Protein AF-A0A7S1DAE9-F1 (afdb_monomer_lite)

Secondary structure (DSSP, 8-state):
--EEEE---TTSTT--HHHHHHHHHHHHHHTSHIIIIIHHHTT-SEEES-EE-SSSSEEGGG-EEEEHHHHTTSPPHHHHHHHHHHHHHHHHH-GGGHHHHTTHHHHH-HHHHT-GGGHHHHHTT-STT--EEE-S-GGG---SSS---S---PPP--B-PPP--S---TTS-GGGSHHHHHHHHHHHHS----TT-HHHHHHT-S-GGGS-HHHHHHHSTTS---

Radius of gyration: 17.77 Å; chains: 1; bounding box: 51×34×46 Å

InterPro domains:
  IPR059405 Domain of unknown function DUF8361 [PF27674] (3-202)

Organism: Cyclophora tenuis (NCBI:txid216820)

Foldseek 3Di:
DDKDWDDDPPCPVPDDPLSVLLNLQFVVFCPDCCQPPPCVVVPAFKETQAFAPPLHTFHANNTIMGDPVLVVLFDPLVCQQVLLVVLLVVLVVDPLNVVLCVLVVQSPPCCSSQHDPRVSRRRSRQAQAHQYWHFHDCVQPDSHSVDGRPDPPGGTDTDRAHDHPDDPDPSRRCCSALLVSQSSNCSRRVDHHPQPTSSCVNRVHNGPVRDDPSSVVVNPPPPDDD

Structure (mmCIF, N/CA/C/O backbone):
data_AF-A0A7S1DAE9-F1
#
_entry.id   AF-A0A7S1DAE9-F1
#
loop_
_atom_site.group_PDB
_atom_site.id
_atom_site.type_symbol
_atom_site.label_atom_id
_atom_site.label_alt_id
_atom_site.label_comp_id
_atom_site.label_asym_id
_atom_site.label_entity_id
_atom_site.label_seq_id
_atom_site.pdbx_PDB_ins_code
_atom_site.Cartn_x
_atom_site.Cartn_y
_atom_site.Cartn_z
_atom_site.occupancy
_atom_site.B_iso_or_equiv
_atom_site.auth_seq_id
_atom_site.auth_comp_id
_atom_site.auth_asym_id
_atom_site.auth_atom_id
_atom_site.pdbx_PDB_model_num
ATOM 1 N N . MET A 1 1 ? -14.205 -6.128 -16.368 1.00 70.38 1 MET A N 1
ATOM 2 C CA . MET A 1 1 ? -13.820 -5.562 -15.058 1.00 70.38 1 MET A CA 1
ATOM 3 C C . MET A 1 1 ? -13.054 -4.284 -15.318 1.00 70.38 1 MET A C 1
ATOM 5 O O . MET A 1 1 ? -12.020 -4.343 -15.977 1.00 70.38 1 MET A O 1
ATOM 9 N N . ASP A 1 2 ? -13.562 -3.153 -14.840 1.00 87.88 2 ASP A N 1
ATOM 10 C CA . ASP A 1 2 ? -12.887 -1.871 -15.032 1.00 87.88 2 ASP A CA 1
ATOM 11 C C . ASP A 1 2 ? -11.640 -1.789 -14.154 1.00 87.88 2 ASP A C 1
ATOM 13 O O . ASP A 1 2 ? -11.631 -2.222 -12.994 1.00 87.88 2 ASP A O 1
ATOM 17 N N . THR A 1 3 ? -10.580 -1.244 -14.736 1.00 93.00 3 THR A N 1
ATOM 18 C CA . THR A 1 3 ? -9.252 -1.188 -14.135 1.00 93.00 3 THR A CA 1
ATOM 19 C C . THR A 1 3 ? -8.748 0.244 -14.161 1.00 93.00 3 THR A C 1
ATOM 21 O O . THR A 1 3 ? -8.865 0.928 -15.175 1.00 93.00 3 THR A O 1
ATOM 24 N N . LEU A 1 4 ? -8.145 0.674 -13.059 1.00 94.81 4 LEU A N 1
ATOM 25 C CA . LEU A 1 4 ? -7.461 1.951 -12.941 1.00 94.81 4 LEU A CA 1
ATOM 26 C C . LEU A 1 4 ? -5.953 1.709 -12.933 1.00 94.81 4 LEU A C 1
ATOM 28 O O . LEU A 1 4 ? -5.453 0.904 -12.148 1.00 94.81 4 LEU A O 1
ATOM 32 N N . LEU A 1 5 ? -5.228 2.430 -13.785 1.00 96.38 5 LEU A N 1
ATOM 33 C CA . LEU A 1 5 ? -3.773 2.514 -13.735 1.00 96.38 5 LEU A CA 1
ATOM 34 C C . LEU A 1 5 ? -3.390 3.866 -13.142 1.00 96.38 5 LEU A C 1
ATOM 36 O O . LEU A 1 5 ? -3.780 4.909 -13.661 1.00 96.38 5 LEU A O 1
ATOM 40 N N . TYR A 1 6 ? -2.606 3.838 -12.069 1.00 96.00 6 TYR A N 1
ATOM 41 C CA . TYR A 1 6 ? -2.016 5.025 -11.472 1.00 96.00 6 TYR A CA 1
ATOM 42 C C . TYR A 1 6 ? -0.511 5.045 -11.722 1.00 96.00 6 TYR A C 1
ATOM 44 O O . TYR A 1 6 ? 0.224 4.122 -11.351 1.00 96.00 6 TYR A O 1
ATOM 52 N N . PHE A 1 7 ? -0.060 6.129 -12.344 1.00 93.75 7 PHE A N 1
ATOM 53 C CA . PHE A 1 7 ? 1.333 6.382 -12.670 1.00 93.75 7 PHE A CA 1
ATOM 54 C C . PHE A 1 7 ? 1.763 7.725 -12.082 1.00 93.75 7 PHE A C 1
ATOM 56 O O . PHE A 1 7 ? 1.065 8.725 -12.229 1.00 93.75 7 PHE A O 1
ATOM 63 N N . HIS A 1 8 ? 2.921 7.751 -11.426 1.00 88.50 8 HIS A N 1
ATOM 64 C CA . HIS A 1 8 ? 3.429 8.925 -10.721 1.00 88.50 8 HIS A CA 1
ATOM 65 C C . HIS A 1 8 ? 4.907 9.144 -11.047 1.00 88.50 8 HIS A C 1
ATOM 67 O O . HIS A 1 8 ? 5.698 8.207 -11.035 1.00 88.50 8 HIS A O 1
ATOM 73 N N . ASN A 1 9 ? 5.342 10.384 -11.256 1.00 86.44 9 ASN A N 1
ATOM 74 C CA . ASN A 1 9 ? 6.738 10.719 -11.567 1.00 86.44 9 ASN A CA 1
ATOM 75 C C . ASN A 1 9 ? 7.669 10.698 -10.328 1.00 86.44 9 ASN A C 1
ATOM 77 O O . ASN A 1 9 ? 8.592 11.503 -10.220 1.00 86.44 9 ASN A O 1
ATOM 81 N N . LYS A 1 10 ? 7.454 9.784 -9.366 1.00 82.12 10 LYS A N 1
ATOM 82 C CA . LYS A 1 10 ? 8.135 9.822 -8.055 1.00 82.12 10 LYS A CA 1
ATOM 83 C C . LYS A 1 10 ? 9.658 9.801 -8.221 1.00 82.12 10 LYS A C 1
ATOM 85 O O . LYS A 1 10 ? 10.199 8.941 -8.912 1.00 82.12 10 LYS A O 1
ATOM 90 N N . GLY A 1 11 ? 10.346 10.726 -7.549 1.00 80.06 11 GLY A N 1
ATOM 91 C CA . GLY A 1 11 ? 11.807 10.852 -7.601 1.00 80.06 11 GLY A CA 1
ATOM 92 C C . GLY A 1 11 ? 12.344 11.618 -8.816 1.00 80.06 11 GLY A C 1
ATOM 93 O O . GLY A 1 11 ? 13.552 11.610 -9.021 1.00 80.06 11 GLY A O 1
ATOM 94 N N . SER A 1 12 ? 11.495 12.263 -9.629 1.00 80.25 12 SER A N 1
ATOM 95 C CA . SER A 1 12 ? 11.946 13.147 -10.719 1.00 80.25 12 SER A CA 1
ATOM 96 C C . SER A 1 12 ? 12.582 14.445 -10.214 1.00 80.25 12 SER A C 1
ATOM 98 O O . SER A 1 12 ? 13.502 14.950 -10.839 1.00 80.25 12 SER A O 1
ATOM 100 N N . PHE A 1 13 ? 12.127 14.965 -9.070 1.00 82.50 13 PHE A N 1
ATOM 101 C CA . PHE A 1 13 ? 12.691 16.165 -8.435 1.00 82.50 13 PHE A CA 1
ATOM 102 C C . PHE A 1 13 ? 14.047 15.918 -7.756 1.00 82.50 13 PHE A C 1
ATOM 104 O O . PHE A 1 13 ? 14.745 16.860 -7.403 1.00 82.50 13 PHE A O 1
ATOM 111 N N . THR A 1 14 ? 14.422 14.652 -7.571 1.00 87.19 14 THR A N 1
ATOM 112 C CA . THR A 1 14 ? 15.719 14.217 -7.042 1.00 87.19 14 THR A CA 1
ATOM 113 C C . THR A 1 14 ? 16.311 13.178 -7.992 1.00 87.19 14 THR A C 1
ATOM 115 O O . THR A 1 14 ? 16.470 12.011 -7.633 1.00 87.19 14 THR A O 1
ATOM 118 N N . ASP A 1 15 ? 16.563 13.570 -9.246 1.00 88.50 15 ASP A N 1
ATOM 119 C CA . ASP A 1 15 ? 17.004 12.635 -10.286 1.00 88.50 15 ASP A CA 1
ATOM 120 C C . ASP A 1 15 ? 18.422 12.112 -10.026 1.00 88.50 15 ASP A C 1
ATOM 122 O O . ASP A 1 15 ? 19.427 12.733 -10.356 1.00 88.50 15 ASP A O 1
ATOM 126 N N . THR A 1 16 ? 18.488 10.932 -9.422 1.00 90.56 16 THR A N 1
ATOM 127 C CA . THR A 1 16 ? 19.706 10.147 -9.230 1.00 90.56 16 THR A CA 1
ATOM 128 C C . THR A 1 16 ? 19.620 8.879 -10.065 1.00 90.56 16 THR A C 1
ATOM 130 O O . THR A 1 16 ? 18.527 8.426 -10.417 1.00 90.56 16 THR A O 1
ATOM 133 N N . GLU A 1 17 ? 20.758 8.245 -10.345 1.00 90.81 17 GLU A N 1
ATOM 1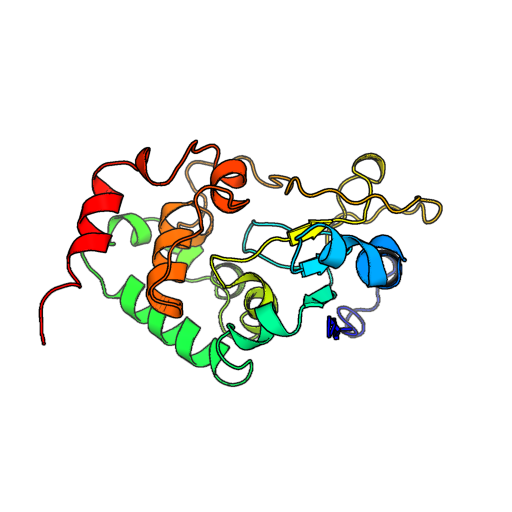34 C CA . GLU A 1 17 ? 20.768 6.972 -11.073 1.00 90.81 17 GLU A CA 1
ATOM 135 C C . GLU A 1 17 ? 19.939 5.895 -10.348 1.00 90.81 17 GLU A C 1
ATOM 137 O O . GLU A 1 17 ? 19.141 5.197 -10.973 1.00 90.81 17 GLU A O 1
ATOM 142 N N . THR A 1 18 ? 20.004 5.841 -9.014 1.00 89.69 18 THR A N 1
ATOM 143 C CA . THR A 1 18 ? 19.153 4.963 -8.194 1.00 89.69 18 THR A CA 1
ATOM 144 C C . THR A 1 18 ? 17.663 5.237 -8.408 1.00 89.69 18 THR A C 1
ATOM 146 O O . THR A 1 18 ? 16.893 4.304 -8.643 1.00 89.69 18 THR A O 1
ATOM 149 N N . ASN A 1 19 ? 17.232 6.504 -8.388 1.00 89.94 19 ASN A N 1
ATOM 150 C CA . ASN A 1 19 ? 15.828 6.860 -8.619 1.00 89.94 19 ASN A CA 1
ATOM 151 C C . ASN A 1 19 ? 15.389 6.560 -10.056 1.00 89.94 19 ASN A C 1
ATOM 153 O O . ASN A 1 19 ? 14.270 6.090 -10.275 1.00 89.94 19 ASN A O 1
ATOM 157 N N . ARG A 1 20 ? 16.268 6.771 -11.038 1.00 91.12 20 ARG A N 1
ATOM 158 C CA . ARG A 1 20 ? 16.012 6.436 -12.440 1.00 91.12 20 ARG A CA 1
ATOM 159 C C . ARG A 1 20 ? 15.824 4.935 -12.630 1.00 91.12 20 ARG A C 1
ATOM 161 O O . ARG A 1 20 ? 14.850 4.526 -13.268 1.00 91.12 20 ARG A O 1
ATOM 168 N N . ARG A 1 21 ? 16.696 4.115 -12.039 1.00 91.50 21 ARG A N 1
ATOM 169 C CA . ARG A 1 21 ? 16.558 2.651 -12.021 1.00 91.50 21 ARG A CA 1
ATOM 170 C C . ARG A 1 21 ? 15.261 2.242 -11.338 1.00 91.50 21 ARG A C 1
ATOM 172 O O . ARG A 1 21 ? 14.494 1.474 -11.916 1.00 91.50 21 ARG A O 1
ATOM 179 N N . LEU A 1 22 ? 14.960 2.809 -10.166 1.00 92.19 22 LEU A N 1
ATOM 180 C CA . LEU A 1 22 ? 13.737 2.491 -9.430 1.00 92.19 22 LEU A CA 1
ATOM 181 C C . LEU A 1 22 ? 12.508 2.751 -10.296 1.00 92.19 22 LEU A C 1
ATOM 183 O O . LEU A 1 22 ? 11.695 1.845 -10.465 1.00 92.19 22 LEU A O 1
ATOM 187 N N . ARG A 1 23 ? 12.414 3.950 -10.892 1.00 92.38 23 ARG A N 1
ATOM 188 C CA . ARG A 1 23 ? 11.330 4.320 -11.812 1.00 92.38 23 ARG A CA 1
ATOM 189 C C . ARG A 1 23 ? 11.219 3.325 -12.958 1.00 92.38 23 ARG A C 1
ATOM 191 O O . ARG A 1 23 ? 10.134 2.807 -13.179 1.00 92.38 23 ARG A O 1
ATOM 198 N N . LYS A 1 24 ? 12.320 2.988 -13.639 1.00 92.69 24 LYS A N 1
ATOM 199 C CA . LYS A 1 24 ? 12.305 1.980 -14.713 1.00 92.69 24 LYS A CA 1
ATOM 200 C C . LYS A 1 24 ? 11.704 0.655 -14.226 1.00 92.69 24 LYS A C 1
ATOM 202 O O . LYS A 1 24 ? 10.808 0.118 -14.873 1.00 92.69 24 LYS A O 1
ATOM 207 N N . HIS A 1 25 ? 12.144 0.148 -13.074 1.00 93.94 25 HIS A N 1
ATOM 208 C CA . HIS A 1 25 ? 11.631 -1.100 -12.502 1.00 93.94 25 HIS A CA 1
ATOM 209 C C . HIS A 1 25 ? 10.141 -1.042 -12.162 1.00 93.94 25 HIS A C 1
ATOM 211 O O . HIS A 1 25 ? 9.400 -1.958 -12.533 1.00 93.94 25 HIS A O 1
ATOM 217 N N . VAL A 1 26 ? 9.698 0.012 -11.469 1.00 94.56 26 VAL A N 1
ATOM 218 C CA . VAL A 1 26 ? 8.297 0.124 -11.045 1.00 94.56 26 VAL A CA 1
ATOM 219 C C . VAL A 1 26 ? 7.363 0.349 -12.233 1.00 94.56 26 VAL A C 1
ATOM 221 O O . VAL A 1 26 ? 6.334 -0.323 -12.321 1.00 94.56 26 VAL A O 1
ATOM 224 N N . THR A 1 27 ? 7.777 1.171 -13.203 1.00 95.44 27 THR A N 1
ATOM 225 C CA . THR A 1 27 ? 7.067 1.378 -14.468 1.00 95.44 27 THR A CA 1
ATOM 226 C C . THR A 1 27 ? 6.947 0.061 -15.223 1.00 95.44 27 THR A C 1
ATOM 228 O O . THR A 1 27 ? 5.840 -0.361 -15.547 1.00 95.44 27 THR A O 1
ATOM 231 N N . LYS A 1 28 ? 8.060 -0.655 -15.444 1.00 95.31 28 LYS A N 1
ATOM 232 C CA . LYS A 1 28 ? 8.021 -1.956 -16.125 1.00 95.31 28 LYS A CA 1
ATOM 233 C C . LYS A 1 28 ? 7.030 -2.900 -15.465 1.00 95.31 28 LYS A C 1
ATOM 235 O O . LYS A 1 28 ? 6.273 -3.531 -16.188 1.00 95.31 28 LYS A O 1
ATOM 240 N N . GLY A 1 29 ? 7.007 -2.968 -14.131 1.00 95.06 29 GLY A N 1
ATOM 241 C CA . GLY A 1 29 ? 6.089 -3.816 -13.369 1.00 95.06 29 GLY A CA 1
ATOM 242 C C . GLY A 1 29 ? 4.610 -3.531 -13.640 1.00 95.06 29 GLY A C 1
ATOM 243 O O . GLY A 1 29 ? 3.868 -4.445 -14.013 1.00 95.06 29 GLY A O 1
ATOM 244 N N . ILE A 1 30 ? 4.170 -2.279 -13.508 1.00 95.88 30 ILE A N 1
ATOM 245 C CA . ILE A 1 30 ? 2.744 -1.952 -13.677 1.00 95.88 30 ILE A CA 1
ATOM 246 C C . ILE A 1 30 ? 2.253 -2.151 -15.120 1.00 95.88 30 ILE A C 1
ATOM 248 O O . ILE A 1 30 ? 1.084 -2.462 -15.323 1.00 95.88 30 ILE A O 1
ATOM 252 N N . PHE A 1 31 ? 3.149 -2.052 -16.110 1.00 96.25 31 PHE A N 1
ATOM 253 C CA . PHE A 1 31 ? 2.838 -2.262 -17.530 1.00 96.25 31 PHE A CA 1
ATOM 254 C C . PHE A 1 31 ? 2.961 -3.728 -17.986 1.00 96.25 31 PHE A C 1
ATOM 256 O O . PHE A 1 31 ? 2.800 -4.038 -19.166 1.00 96.25 31 PHE A O 1
ATOM 263 N N . THR A 1 32 ? 3.226 -4.667 -17.075 1.00 95.44 32 THR A N 1
ATOM 264 C CA . THR A 1 32 ? 3.246 -6.096 -17.421 1.00 95.44 32 THR A CA 1
ATOM 265 C C . THR A 1 32 ? 1.842 -6.630 -17.704 1.00 95.44 32 THR A C 1
ATOM 267 O O . THR A 1 32 ? 0.863 -6.216 -17.084 1.00 95.44 32 THR A O 1
ATOM 270 N N . ARG A 1 33 ? 1.737 -7.658 -18.562 1.00 94.19 33 ARG A N 1
ATOM 271 C CA . ARG A 1 33 ? 0.482 -8.415 -18.752 1.00 94.19 33 ARG A CA 1
ATOM 272 C C . ARG A 1 33 ? -0.053 -8.992 -17.434 1.00 94.19 33 ARG A C 1
ATOM 274 O O . ARG A 1 33 ? -1.267 -9.080 -17.259 1.00 94.19 33 ARG A O 1
ATOM 281 N N . HIS A 1 34 ? 0.846 -9.346 -16.516 1.00 94.38 34 HIS A N 1
ATOM 282 C CA . HIS A 1 34 ? 0.492 -9.817 -15.183 1.00 94.38 34 HIS A CA 1
ATOM 283 C C . HIS A 1 34 ? -0.325 -8.762 -14.419 1.00 94.38 34 HIS A C 1
ATOM 285 O O . HIS A 1 34 ? -1.414 -9.087 -13.957 1.00 94.38 34 HIS A O 1
ATOM 291 N N . CYS A 1 35 ? 0.122 -7.500 -14.363 1.00 94.69 35 CYS A N 1
ATOM 292 C CA . CYS A 1 35 ? -0.652 -6.438 -13.708 1.00 94.69 35 CYS A CA 1
ATOM 293 C C . CYS A 1 35 ? -1.869 -5.968 -14.503 1.00 94.69 35 CYS A C 1
ATOM 295 O O . CYS A 1 35 ? -2.920 -5.768 -13.906 1.00 94.69 35 CYS A O 1
ATOM 297 N N . LEU A 1 36 ? -1.745 -5.793 -15.820 1.00 93.56 36 LEU A N 1
ATOM 298 C CA . LEU A 1 36 ? -2.813 -5.200 -16.632 1.00 93.56 36 LEU A CA 1
ATOM 299 C C . LEU A 1 36 ? -3.986 -6.148 -16.905 1.00 93.56 36 LEU A C 1
ATOM 301 O O . LEU A 1 36 ? -5.070 -5.677 -17.234 1.00 93.56 36 LEU A O 1
ATOM 305 N N . LYS A 1 37 ? -3.772 -7.471 -16.854 1.00 88.44 37 LYS A N 1
ATOM 306 C CA . LYS A 1 37 ? -4.789 -8.452 -17.275 1.00 88.44 37 LYS A CA 1
ATOM 307 C C . LYS A 1 37 ? -5.001 -9.605 -16.299 1.00 88.44 37 LYS A C 1
ATOM 309 O O . LYS A 1 37 ? -6.135 -10.023 -16.112 1.00 88.44 37 LYS A O 1
ATOM 314 N N . GLN A 1 38 ? -3.936 -10.166 -15.727 1.00 89.94 38 GLN A N 1
ATOM 315 C CA . GLN A 1 38 ? -4.039 -11.448 -15.015 1.00 89.94 38 GLN A CA 1
ATOM 316 C C . GLN A 1 38 ? -4.335 -11.295 -13.523 1.00 89.94 38 GLN A C 1
ATOM 318 O O . GLN A 1 38 ? -5.131 -12.061 -12.997 1.00 89.94 38 GLN A O 1
ATOM 323 N N . SER A 1 39 ? -3.728 -10.314 -12.851 1.00 89.44 39 SER A N 1
ATOM 324 C CA . SER A 1 39 ? -3.845 -10.104 -11.401 1.00 89.44 39 SER A CA 1
ATOM 325 C C . SER A 1 39 ? -5.303 -10.029 -10.939 1.00 89.44 39 SER A C 1
ATOM 327 O O . SER A 1 39 ? -5.702 -10.755 -10.032 1.00 89.44 39 SER A O 1
ATOM 329 N N . LEU A 1 40 ? -6.104 -9.202 -11.611 1.00 87.69 40 LEU A N 1
ATOM 330 C CA . LEU A 1 40 ? -7.508 -8.994 -11.269 1.00 87.69 40 LEU A CA 1
ATOM 331 C C . LEU A 1 40 ? -8.372 -10.222 -11.573 1.00 87.69 40 LEU A C 1
ATOM 333 O O . LEU A 1 40 ? -9.293 -10.528 -10.822 1.00 87.69 40 LEU A O 1
ATOM 337 N N . ALA A 1 41 ? -8.046 -10.958 -12.638 1.00 87.88 41 ALA A N 1
ATOM 338 C CA . ALA A 1 41 ? -8.767 -12.170 -13.022 1.00 87.88 41 ALA A CA 1
ATOM 339 C C . ALA A 1 41 ? -8.601 -13.311 -12.003 1.00 87.88 41 ALA A C 1
ATOM 341 O O . ALA A 1 41 ? -9.482 -14.156 -11.891 1.00 87.88 41 ALA A O 1
ATOM 342 N N . VAL A 1 42 ? -7.497 -13.324 -11.248 1.00 91.19 42 VAL A N 1
ATOM 343 C CA . VAL A 1 42 ? -7.214 -14.340 -10.218 1.00 91.19 42 VAL A CA 1
ATOM 344 C C . VAL A 1 42 ? -7.513 -13.853 -8.794 1.00 91.19 42 VAL A C 1
ATOM 346 O O . VAL A 1 42 ? -7.042 -14.441 -7.825 1.00 91.19 42 VAL A O 1
ATOM 349 N N . GLY A 1 43 ? -8.297 -12.779 -8.651 1.00 92.38 43 GLY A N 1
ATOM 350 C CA . GLY A 1 43 ? -8.851 -12.346 -7.363 1.00 92.38 43 GLY A CA 1
ATOM 351 C C . GLY A 1 43 ? -8.019 -11.330 -6.574 1.00 92.38 43 GLY A C 1
ATOM 352 O O . GLY A 1 43 ? -8.434 -10.941 -5.479 1.00 92.38 43 GLY A O 1
ATOM 353 N N . TYR A 1 44 ? -6.888 -10.854 -7.107 1.00 96.50 44 TYR A N 1
ATOM 354 C CA . TYR A 1 44 ? -6.205 -9.685 -6.542 1.00 96.50 44 TYR A CA 1
ATOM 355 C C . TYR A 1 44 ? -6.951 -8.408 -6.920 1.00 96.50 44 TYR A C 1
ATOM 357 O O . TYR A 1 44 ? -7.568 -8.328 -7.977 1.00 96.50 44 TYR A O 1
ATOM 365 N N . ASN A 1 45 ? -6.883 -7.379 -6.081 1.00 97.00 45 ASN A N 1
ATOM 366 C CA . ASN A 1 45 ? -7.543 -6.100 -6.359 1.00 97.00 45 ASN A CA 1
ATOM 367 C C . ASN A 1 45 ? -6.570 -4.915 -6.465 1.00 97.00 45 ASN A C 1
ATOM 369 O O . ASN A 1 45 ? -6.996 -3.818 -6.837 1.00 97.00 45 ASN A O 1
ATOM 373 N N . LEU A 1 46 ? -5.274 -5.171 -6.245 1.00 97.62 46 LEU A N 1
ATOM 374 C CA . LEU A 1 46 ? -4.162 -4.241 -6.421 1.00 97.62 46 LEU A CA 1
ATOM 375 C C . LEU A 1 46 ? -2.924 -4.988 -6.941 1.00 97.62 46 LEU A C 1
ATOM 377 O O . LEU A 1 46 ? -2.486 -5.967 -6.343 1.00 97.62 46 LEU A O 1
ATOM 381 N N . CYS A 1 47 ? -2.314 -4.497 -8.014 1.00 97.44 47 CYS A N 1
ATOM 382 C CA . CYS A 1 47 ? -1.062 -4.998 -8.566 1.00 97.44 47 CYS A CA 1
ATOM 383 C C . CYS A 1 47 ? -0.020 -3.887 -8.647 1.00 97.44 47 CYS A C 1
ATOM 385 O O . CYS A 1 47 ? -0.294 -2.782 -9.113 1.00 97.44 47 CYS A O 1
ATOM 387 N N . THR A 1 48 ? 1.202 -4.186 -8.228 1.00 96.38 48 THR A N 1
ATOM 388 C CA . THR A 1 48 ? 2.329 -3.258 -8.318 1.00 96.38 48 THR A CA 1
ATOM 389 C C . THR A 1 48 ? 3.625 -4.030 -8.543 1.00 96.38 48 THR A C 1
ATOM 391 O O . THR A 1 48 ? 3.682 -5.252 -8.395 1.00 96.38 48 THR A O 1
ATOM 394 N N . ALA A 1 49 ? 4.698 -3.326 -8.899 1.00 94.88 49 ALA A N 1
ATOM 395 C CA . ALA A 1 49 ? 6.021 -3.931 -8.973 1.00 94.88 49 ALA A CA 1
ATOM 396 C C . ALA A 1 49 ? 6.403 -4.569 -7.632 1.00 94.88 49 ALA A C 1
ATOM 398 O O . ALA A 1 49 ? 6.767 -5.746 -7.590 1.00 94.88 49 ALA A O 1
ATOM 399 N N . LYS A 1 50 ? 6.255 -3.810 -6.541 1.00 93.19 50 LYS A N 1
ATOM 400 C CA . LYS A 1 50 ? 6.431 -4.305 -5.180 1.00 93.19 50 LYS A CA 1
ATOM 401 C C . LYS A 1 50 ? 5.549 -3.547 -4.196 1.00 93.19 50 LYS A C 1
ATOM 403 O O . LYS A 1 50 ? 5.568 -2.321 -4.139 1.00 93.19 50 LYS A O 1
ATOM 408 N N . PHE A 1 51 ? 4.845 -4.310 -3.387 1.00 93.69 51 PHE A N 1
ATOM 409 C CA . PHE A 1 51 ? 4.054 -3.904 -2.250 1.00 93.69 51 PHE A CA 1
ATOM 410 C C . PHE A 1 51 ? 4.799 -4.275 -0.968 1.00 93.69 51 PHE A C 1
ATOM 412 O O . PHE A 1 51 ? 5.480 -5.304 -0.894 1.00 93.69 51 PHE A O 1
ATOM 419 N N . THR A 1 52 ? 4.679 -3.432 0.047 1.00 88.75 52 THR A N 1
ATOM 420 C CA . THR A 1 52 ? 5.245 -3.673 1.375 1.00 88.75 52 THR A CA 1
ATOM 421 C C . THR A 1 52 ? 4.230 -3.280 2.437 1.00 88.75 52 THR A C 1
ATOM 423 O O . THR A 1 52 ? 3.528 -2.289 2.271 1.00 88.75 52 THR A O 1
ATOM 426 N N . GLY A 1 53 ? 4.155 -4.061 3.519 1.00 87.56 53 GLY A N 1
ATOM 427 C CA . GLY A 1 53 ? 3.331 -3.749 4.692 1.00 87.56 53 GLY A CA 1
ATOM 428 C C . GLY A 1 53 ? 4.038 -2.858 5.721 1.00 87.56 53 GLY A C 1
ATOM 429 O O . GLY A 1 53 ? 3.390 -2.308 6.612 1.00 87.56 53 GLY A O 1
ATOM 430 N N . HIS A 1 54 ? 5.360 -2.686 5.595 1.00 82.75 54 HIS A N 1
ATOM 431 C CA . HIS A 1 54 ? 6.174 -1.848 6.477 1.00 82.75 54 HIS A CA 1
ATOM 432 C C . HIS A 1 54 ? 6.876 -0.711 5.722 1.00 82.75 54 HIS A C 1
ATOM 434 O O . HIS A 1 54 ? 7.289 -0.906 4.574 1.00 82.75 54 HIS A O 1
ATOM 440 N N . PRO A 1 55 ? 7.083 0.456 6.366 1.00 74.50 55 PRO A N 1
ATOM 441 C CA . PRO A 1 55 ? 6.499 0.877 7.654 1.00 74.50 55 PRO A CA 1
ATOM 442 C C . PRO A 1 55 ? 4.964 1.016 7.603 1.00 74.50 55 PRO A C 1
ATOM 444 O O . PRO A 1 55 ? 4.272 0.977 8.616 1.00 74.50 55 PRO A O 1
ATOM 447 N N . PHE A 1 56 ? 4.420 1.080 6.394 1.00 81.81 56 PHE A N 1
ATOM 448 C CA . PHE A 1 56 ? 3.001 1.099 6.073 1.00 81.81 56 PHE A CA 1
ATOM 449 C C . PHE A 1 56 ? 2.724 0.330 4.792 1.00 81.81 56 PHE A C 1
ATOM 451 O O . PHE A 1 56 ? 3.629 0.147 3.980 1.00 81.81 56 PHE A O 1
ATOM 458 N N . ALA A 1 57 ? 1.475 -0.103 4.637 1.00 90.75 57 ALA A N 1
ATOM 459 C CA . ALA A 1 57 ? 0.951 -0.698 3.418 1.00 90.75 57 ALA A CA 1
ATOM 460 C C . ALA A 1 57 ? 1.074 0.298 2.253 1.00 90.75 57 ALA A C 1
ATOM 462 O O . ALA A 1 57 ? 0.330 1.276 2.203 1.00 90.75 57 ALA A O 1
ATOM 463 N N . HIS A 1 58 ? 2.024 0.082 1.340 1.00 91.56 58 HIS A N 1
ATOM 464 C CA . HIS A 1 58 ? 2.192 0.933 0.159 1.00 91.56 58 HIS A CA 1
ATOM 465 C C . HIS A 1 58 ? 2.815 0.225 -1.041 1.00 91.56 58 HIS A C 1
ATOM 467 O O . HIS A 1 58 ? 3.487 -0.805 -0.935 1.00 91.56 58 HIS A O 1
ATOM 473 N N . CYS A 1 59 ? 2.625 0.857 -2.200 1.00 94.12 59 CYS A N 1
ATOM 474 C CA . CYS A 1 59 ? 3.275 0.500 -3.452 1.00 94.12 59 CYS A CA 1
ATOM 475 C C . CYS A 1 59 ? 4.614 1.235 -3.576 1.00 94.12 59 CYS A C 1
ATOM 477 O O . CYS A 1 59 ? 4.668 2.469 -3.545 1.00 94.12 59 CYS A O 1
ATOM 479 N N . VAL A 1 60 ? 5.706 0.496 -3.768 1.00 91.25 60 VAL A N 1
ATOM 480 C CA . VAL A 1 60 ? 7.016 1.087 -4.063 1.00 91.25 60 VAL A CA 1
ATOM 481 C C . VAL A 1 60 ? 6.915 1.911 -5.352 1.00 91.25 60 VAL A C 1
ATOM 483 O O . VAL A 1 60 ? 6.384 1.447 -6.358 1.00 91.25 60 VAL A O 1
ATOM 486 N N . GLY A 1 61 ? 7.404 3.154 -5.316 1.00 91.00 61 GLY A N 1
ATOM 487 C CA . GLY A 1 61 ? 7.293 4.104 -6.426 1.00 91.00 61 GLY A CA 1
ATOM 488 C C . GLY A 1 61 ? 5.943 4.822 -6.535 1.00 91.00 61 GLY A C 1
ATOM 489 O O . GLY A 1 61 ? 5.816 5.696 -7.385 1.00 91.00 61 GLY A O 1
ATOM 490 N N . ASN A 1 62 ? 4.973 4.511 -5.664 1.00 93.19 62 ASN A N 1
ATOM 491 C CA . ASN A 1 62 ? 3.602 5.026 -5.732 1.00 93.19 62 ASN A CA 1
ATOM 492 C C . ASN A 1 62 ? 2.972 4.797 -7.119 1.00 93.19 62 ASN A C 1
ATOM 494 O O . ASN A 1 62 ? 2.445 5.710 -7.739 1.00 93.19 62 ASN A O 1
ATOM 498 N N . MET A 1 63 ? 3.104 3.578 -7.643 1.00 95.75 63 MET A N 1
ATOM 499 C CA . MET A 1 63 ? 2.555 3.178 -8.937 1.00 95.75 63 MET A CA 1
ATOM 500 C C . MET A 1 63 ? 1.844 1.839 -8.800 1.00 95.75 63 MET A C 1
ATOM 502 O O . MET A 1 63 ? 2.380 0.911 -8.179 1.00 95.75 63 MET A O 1
ATOM 506 N N . PHE A 1 64 ? 0.658 1.723 -9.387 1.00 96.94 64 PHE A N 1
ATOM 507 C CA . PHE A 1 64 ? -0.149 0.514 -9.276 1.00 96.94 64 PHE A CA 1
ATOM 508 C C . PHE A 1 64 ? -1.219 0.414 -10.362 1.00 96.94 64 PHE A C 1
ATOM 510 O O . PHE A 1 64 ? -1.577 1.387 -11.023 1.00 96.94 64 PHE A O 1
ATOM 517 N N . VAL A 1 65 ? -1.751 -0.794 -10.493 1.00 97.75 65 VAL A N 1
ATOM 518 C CA . VAL A 1 65 ? -2.979 -1.116 -11.214 1.00 97.75 65 VAL A CA 1
ATOM 519 C C . VAL A 1 65 ? -3.974 -1.649 -10.190 1.00 97.75 65 VAL A C 1
ATOM 521 O O . VAL A 1 65 ? -3.619 -2.523 -9.404 1.00 97.75 65 VAL A O 1
ATOM 524 N N . ALA A 1 66 ? -5.198 -1.138 -10.163 1.00 97.56 66 ALA A N 1
ATOM 525 C CA . ALA A 1 66 ? -6.213 -1.539 -9.191 1.00 97.56 66 ALA A CA 1
ATOM 526 C C . ALA A 1 66 ? -7.566 -1.776 -9.861 1.00 97.56 66 ALA A C 1
ATOM 528 O O . ALA A 1 66 ? -7.881 -1.177 -10.891 1.00 97.56 66 ALA A O 1
ATOM 529 N N . SER A 1 67 ? -8.393 -2.625 -9.252 1.00 96.88 67 SER A N 1
ATOM 530 C CA . SER A 1 67 ? -9.791 -2.745 -9.676 1.00 96.88 67 SER A CA 1
ATOM 531 C C . SER A 1 67 ? -10.581 -1.496 -9.269 1.00 96.88 67 SER A C 1
ATOM 533 O O . SER A 1 67 ? -10.440 -1.008 -8.143 1.00 96.88 67 SER A O 1
ATOM 535 N N . CYS A 1 68 ? -11.468 -1.006 -10.139 1.00 96.06 68 CYS A N 1
ATOM 536 C CA . CYS A 1 68 ? -12.332 0.129 -9.793 1.00 96.06 68 CYS A CA 1
ATOM 537 C C . CYS A 1 68 ? -13.238 -0.179 -8.588 1.00 96.06 68 CYS A C 1
ATOM 539 O O . CYS A 1 68 ? -13.514 0.705 -7.783 1.00 96.06 68 CYS A O 1
ATOM 541 N N . ASN A 1 69 ? -13.657 -1.439 -8.421 1.00 95.94 69 ASN A N 1
ATOM 542 C CA . ASN A 1 69 ? -14.471 -1.868 -7.280 1.00 95.94 69 ASN A CA 1
ATOM 543 C C . ASN A 1 69 ? -13.741 -1.726 -5.942 1.00 95.94 69 ASN A C 1
ATOM 545 O O . ASN A 1 69 ? -14.373 -1.379 -4.952 1.00 95.94 69 ASN A O 1
ATOM 549 N N . TYR A 1 70 ? -12.430 -1.973 -5.910 1.00 97.25 70 TYR A N 1
ATOM 550 C CA . TYR A 1 70 ? -11.623 -1.711 -4.721 1.00 97.25 70 TYR A CA 1
ATOM 551 C C . TYR A 1 70 ? -11.473 -0.209 -4.476 1.00 97.25 70 TYR A C 1
ATOM 553 O O . TYR A 1 70 ? -11.758 0.257 -3.379 1.00 97.25 70 TYR A O 1
ATOM 561 N N . VAL A 1 71 ? -11.116 0.561 -5.511 1.00 97.62 71 VAL A N 1
ATOM 562 C CA . VAL A 1 71 ? -10.912 2.016 -5.387 1.00 97.62 71 VAL A CA 1
ATOM 563 C C . VAL A 1 71 ? -12.167 2.732 -4.876 1.00 97.62 71 VAL A C 1
ATOM 565 O O . VAL A 1 71 ? -12.047 3.635 -4.056 1.00 97.62 71 VAL A O 1
ATOM 568 N N . ARG A 1 72 ? -13.368 2.307 -5.293 1.00 97.25 72 ARG A N 1
ATOM 569 C CA . ARG A 1 72 ? -14.649 2.880 -4.832 1.00 97.25 72 ARG A CA 1
ATOM 570 C C . ARG A 1 72 ? -14.925 2.703 -3.337 1.00 97.25 72 ARG A C 1
ATOM 572 O O . ARG A 1 72 ? -15.770 3.417 -2.815 1.00 97.25 72 ARG A O 1
ATOM 579 N N . ARG A 1 73 ? -14.259 1.759 -2.667 1.00 97.50 73 ARG A N 1
ATOM 580 C CA . ARG A 1 73 ? -14.404 1.540 -1.218 1.00 97.50 73 ARG A CA 1
ATOM 581 C C . ARG A 1 73 ? -13.471 2.418 -0.394 1.00 97.50 73 ARG A C 1
ATOM 583 O O . ARG A 1 73 ? -13.633 2.517 0.813 1.00 97.50 73 ARG A O 1
ATOM 590 N N . LEU A 1 74 ? -12.470 3.025 -1.027 1.00 98.06 74 LEU A N 1
ATOM 591 C CA . LEU A 1 74 ? -11.532 3.891 -0.330 1.00 98.06 74 LEU A CA 1
ATOM 592 C C . LEU A 1 74 ? -12.202 5.221 0.005 1.00 98.06 74 LEU A C 1
ATOM 594 O O . LEU A 1 74 ? -12.959 5.761 -0.803 1.00 98.06 74 LEU A O 1
ATOM 598 N N . ILE A 1 75 ? -11.833 5.794 1.153 1.00 98.19 75 ILE A N 1
ATOM 599 C CA . ILE A 1 75 ? -12.110 7.205 1.442 1.00 98.19 75 ILE A CA 1
ATOM 600 C C . ILE A 1 75 ? -11.593 8.031 0.251 1.00 98.19 75 ILE A C 1
ATOM 602 O O . ILE A 1 75 ? -10.479 7.761 -0.225 1.00 98.19 75 ILE A O 1
ATOM 606 N N . PRO A 1 76 ? -12.351 9.020 -0.259 1.00 97.00 76 PRO A N 1
ATOM 607 C CA . PRO A 1 76 ? -11.915 9.800 -1.408 1.00 97.00 76 PRO A CA 1
ATOM 608 C C . PRO A 1 76 ? -10.517 10.407 -1.190 1.00 97.00 76 PRO A C 1
ATOM 610 O O . PRO A 1 76 ? -10.234 10.914 -0.102 1.00 97.00 76 PRO A O 1
ATOM 613 N N . PRO A 1 77 ? -9.631 10.419 -2.208 1.00 93.94 77 PRO A N 1
ATOM 614 C CA . PRO A 1 77 ? -8.250 10.884 -2.048 1.00 93.94 77 PRO A CA 1
ATOM 615 C C . PRO A 1 77 ? -8.101 12.280 -1.433 1.00 93.94 77 PRO A C 1
ATOM 617 O O . PRO A 1 77 ? -7.124 12.539 -0.735 1.00 93.94 77 PRO A O 1
ATOM 620 N N . LYS A 1 78 ? -9.053 13.178 -1.714 1.00 95.56 78 LYS A N 1
ATOM 621 C CA . LYS A 1 78 ? -9.077 14.553 -1.196 1.00 95.56 78 LYS A CA 1
ATOM 622 C C . LYS A 1 78 ? -9.372 14.629 0.307 1.00 95.56 78 LYS A C 1
ATOM 624 O O . LYS A 1 78 ? -8.916 15.560 0.955 1.00 95.56 78 LYS A O 1
ATOM 629 N N . ASP A 1 79 ? -10.081 13.638 0.842 1.00 96.94 79 ASP A N 1
ATOM 630 C CA . ASP A 1 79 ? -10.549 13.611 2.229 1.00 96.94 79 ASP A CA 1
ATOM 631 C C . ASP A 1 79 ? -9.648 12.716 3.100 1.00 96.94 79 ASP A C 1
ATOM 633 O O . ASP A 1 79 ? -9.583 12.878 4.317 1.00 96.94 79 ASP A O 1
ATOM 637 N N . PHE A 1 80 ? -8.905 11.788 2.482 1.00 95.94 80 PHE A N 1
ATOM 638 C CA . PHE A 1 80 ? -8.129 10.770 3.190 1.00 95.94 80 PHE A CA 1
ATOM 639 C C . PHE A 1 80 ? -7.103 11.341 4.174 1.00 95.94 80 PHE A C 1
ATOM 641 O O . PHE A 1 80 ? -6.978 10.823 5.279 1.00 95.94 80 PHE A O 1
ATOM 648 N N . GLU A 1 81 ? -6.372 12.393 3.800 1.00 95.50 81 GLU A N 1
ATOM 649 C CA . GLU A 1 81 ? -5.372 13.014 4.682 1.00 95.50 81 GLU A CA 1
ATOM 650 C C . GLU A 1 81 ? -6.011 13.568 5.959 1.00 95.50 81 GLU A C 1
ATOM 652 O O . GLU A 1 81 ? -5.538 13.283 7.059 1.00 95.50 81 GLU A O 1
ATOM 657 N N . PHE A 1 82 ? -7.126 14.285 5.810 1.00 95.94 82 PHE A N 1
ATOM 658 C CA . PHE A 1 82 ? -7.863 14.867 6.924 1.00 95.94 82 PHE A CA 1
ATOM 659 C C . PHE A 1 82 ? -8.414 13.786 7.860 1.00 95.94 82 PHE A C 1
ATOM 661 O O . PHE A 1 82 ? -8.138 13.808 9.059 1.00 95.94 82 PHE A O 1
ATOM 668 N N . VAL A 1 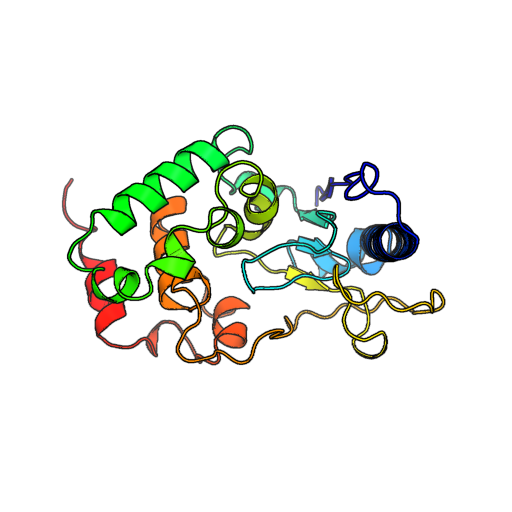83 ? -9.112 12.784 7.312 1.00 96.06 83 VAL A N 1
ATOM 669 C CA . VAL A 1 83 ? -9.670 11.678 8.110 1.00 96.06 83 VAL A CA 1
ATOM 670 C C . VAL A 1 83 ? -8.553 10.910 8.822 1.00 96.06 83 VAL A C 1
ATOM 672 O O . VAL A 1 83 ? -8.645 10.601 10.010 1.00 96.06 83 VAL A O 1
ATOM 675 N N . LYS A 1 84 ? -7.438 10.653 8.130 1.00 93.69 84 LYS A N 1
ATOM 676 C CA . LYS A 1 84 ? -6.277 9.973 8.709 1.00 93.69 84 LYS A CA 1
ATOM 677 C C . LYS A 1 84 ? -5.669 10.752 9.877 1.00 93.69 84 LYS A C 1
ATOM 679 O O . LYS A 1 84 ? -5.246 10.137 10.859 1.00 93.69 84 LYS A O 1
ATOM 684 N N . GLN A 1 85 ? -5.626 12.078 9.774 1.00 93.88 85 GLN A N 1
ATOM 685 C CA . GLN A 1 85 ? -5.153 12.957 10.837 1.00 93.88 85 GLN A CA 1
ATOM 686 C C . GLN A 1 85 ? -6.078 12.930 12.056 1.00 93.88 85 GLN A C 1
ATOM 688 O O . GLN A 1 85 ? -5.577 12.840 13.176 1.00 93.88 85 GLN A O 1
ATOM 693 N N . GLN A 1 86 ? -7.398 12.918 11.857 1.00 94.56 86 GLN A N 1
ATOM 694 C CA . GLN A 1 86 ? -8.358 12.793 12.958 1.00 94.56 86 GLN A CA 1
ATOM 695 C C . GLN A 1 86 ? -8.190 11.469 13.713 1.00 94.56 86 GLN A C 1
ATOM 697 O O . GLN A 1 86 ? -8.073 11.478 14.937 1.00 94.56 86 GLN A O 1
ATOM 702 N N . VAL A 1 87 ? -8.078 10.344 12.996 1.00 91.88 87 VAL A N 1
ATOM 703 C CA . VAL A 1 87 ? -7.844 9.023 13.613 1.00 91.88 87 VAL A CA 1
ATOM 704 C C . VAL A 1 87 ? -6.536 8.999 14.407 1.00 91.88 87 VAL A C 1
ATOM 706 O O . VAL A 1 87 ? -6.466 8.430 15.496 1.00 91.88 87 VAL A O 1
ATOM 709 N N . HIS A 1 88 ? -5.478 9.627 13.887 1.00 89.25 88 HIS A N 1
ATOM 710 C CA . HIS A 1 88 ? -4.208 9.723 14.606 1.00 89.25 88 HIS A CA 1
ATOM 711 C C . HIS A 1 88 ? -4.329 10.552 15.892 1.00 89.25 88 HIS A C 1
ATOM 713 O O . HIS A 1 88 ? -3.844 10.115 16.934 1.00 89.25 88 HIS A O 1
ATOM 719 N N . GLN A 1 89 ? -5.019 11.694 15.847 1.00 89.19 89 GLN A N 1
ATOM 720 C CA . GLN A 1 89 ? -5.265 12.538 17.022 1.00 89.19 89 GLN A CA 1
ATOM 721 C C . GLN A 1 89 ? -6.113 11.825 18.082 1.00 89.19 89 GLN A C 1
ATOM 723 O O . GLN A 1 89 ? -5.775 11.882 19.263 1.00 89.19 89 GLN A O 1
ATOM 728 N N . GLN A 1 90 ? -7.168 11.117 17.669 1.00 88.31 90 GLN A N 1
ATOM 729 C CA . GLN A 1 90 ? -8.010 10.318 18.566 1.00 88.31 90 GLN A CA 1
ATOM 730 C C . GLN A 1 90 ? -7.191 9.254 19.295 1.00 88.31 90 GLN A C 1
ATOM 732 O O . GLN A 1 90 ? -7.266 9.137 20.512 1.00 88.31 90 GLN A O 1
ATOM 737 N N . MET A 1 91 ? -6.341 8.535 18.567 1.00 84.31 91 MET A N 1
ATOM 738 C CA . MET A 1 91 ? -5.481 7.510 19.147 1.00 84.31 91 MET A CA 1
ATOM 739 C C . MET A 1 91 ? -4.440 8.086 20.124 1.00 84.31 91 MET A C 1
ATOM 741 O O . MET A 1 91 ? -4.108 7.441 21.115 1.00 84.31 91 MET A O 1
ATOM 745 N N . LEU A 1 92 ? -3.924 9.298 19.878 1.00 83.44 92 LEU A N 1
ATOM 746 C CA . LEU A 1 92 ? -3.040 9.983 20.832 1.00 83.44 92 LEU A CA 1
ATOM 747 C C . LEU A 1 92 ? -3.776 10.414 22.110 1.00 83.44 92 LEU A C 1
ATOM 749 O O . LEU A 1 92 ? -3.156 10.456 23.171 1.00 83.44 92 LEU A O 1
ATOM 753 N N . ALA A 1 93 ? -5.066 10.738 22.004 1.00 85.88 93 ALA A N 1
ATOM 754 C CA . ALA A 1 93 ? -5.904 11.158 23.125 1.00 85.88 93 ALA A CA 1
ATOM 755 C C . ALA A 1 93 ? -6.505 9.983 23.921 1.00 85.88 93 ALA A C 1
ATOM 757 O O . ALA A 1 93 ? -6.904 10.169 25.069 1.00 85.88 93 ALA A O 1
ATOM 758 N N . ASP A 1 94 ? -6.576 8.784 23.338 1.00 83.25 94 ASP A N 1
ATOM 759 C CA . ASP A 1 94 ? -7.167 7.609 23.974 1.00 83.25 94 ASP A CA 1
ATOM 760 C C . ASP A 1 94 ? -6.246 7.028 25.060 1.00 83.25 94 ASP A C 1
ATOM 762 O O . ASP A 1 94 ? -5.222 6.391 24.789 1.00 83.25 94 ASP A O 1
ATOM 766 N N . GLU A 1 95 ? -6.633 7.214 26.324 1.00 81.56 95 GLU A N 1
ATOM 767 C CA . GLU A 1 95 ? -5.862 6.722 27.465 1.00 81.56 95 GLU A CA 1
ATOM 768 C C . GLU A 1 95 ? -5.750 5.193 27.518 1.00 81.56 95 GLU A C 1
ATOM 770 O O . GLU A 1 95 ? -4.762 4.666 28.037 1.00 81.56 95 GLU A O 1
ATOM 775 N N . SER A 1 96 ? -6.723 4.471 26.956 1.00 79.69 96 SER A N 1
ATOM 776 C CA . SER A 1 96 ? -6.686 3.006 26.885 1.00 79.69 96 SER A CA 1
ATOM 777 C C . SER A 1 96 ? -5.603 2.498 25.927 1.00 79.69 96 SER A C 1
ATOM 779 O O . SER A 1 96 ? -5.132 1.364 26.051 1.00 79.69 96 SER A O 1
ATOM 781 N N . LEU A 1 97 ? -5.131 3.374 25.037 1.00 77.81 97 LEU A N 1
ATOM 782 C CA . LEU A 1 97 ? -4.031 3.142 24.113 1.00 77.81 97 LEU A CA 1
ATOM 783 C C . LEU A 1 97 ? -2.718 3.760 24.620 1.00 77.81 97 LEU A C 1
ATOM 785 O O . LEU A 1 97 ? -1.755 3.857 23.868 1.00 77.81 97 LEU A O 1
ATOM 789 N N . LYS A 1 98 ? -2.586 4.124 25.905 1.00 72.94 98 LYS A N 1
ATOM 790 C CA . LYS A 1 98 ? -1.303 4.620 26.455 1.00 72.94 98 LYS A CA 1
ATOM 791 C C . LYS A 1 98 ? -0.126 3.664 26.211 1.00 72.94 98 LYS A C 1
ATOM 793 O O . LYS A 1 98 ? 0.985 4.119 25.958 1.00 72.94 98 LYS A O 1
ATOM 798 N N . TRP A 1 99 ? -0.379 2.355 26.164 1.00 65.19 99 TRP A N 1
ATOM 799 C CA . TRP A 1 99 ? 0.627 1.347 25.810 1.00 65.19 99 TRP A CA 1
ATOM 800 C C . TRP A 1 99 ? 1.087 1.414 24.339 1.00 65.19 99 TRP A C 1
ATOM 802 O O . TRP A 1 99 ? 2.209 1.011 24.038 1.00 65.19 99 TRP A O 1
ATOM 812 N N . PHE A 1 100 ? 0.269 1.956 23.425 1.00 65.19 100 PHE A N 1
ATOM 813 C CA . PHE A 1 100 ? 0.715 2.360 22.085 1.00 65.19 100 PHE A CA 1
ATOM 814 C C . PHE A 1 100 ? 1.677 3.556 22.180 1.00 65.19 100 PHE A C 1
ATOM 816 O O . PHE A 1 100 ? 2.680 3.628 21.465 1.00 65.19 100 PHE A O 1
ATOM 823 N N . ASN A 1 101 ? 1.381 4.502 23.070 1.00 56.34 101 ASN A N 1
ATOM 824 C CA . ASN A 1 101 ? 2.066 5.787 23.137 1.00 56.34 101 ASN A CA 1
ATOM 825 C C . ASN A 1 101 ? 3.446 5.734 23.801 1.00 56.34 101 ASN A C 1
ATOM 827 O O . ASN A 1 101 ? 4.284 6.547 23.432 1.00 56.34 101 ASN A O 1
ATOM 831 N N . ASP A 1 102 ? 3.765 4.767 24.668 1.00 56.69 102 ASP A N 1
ATOM 832 C CA . ASP A 1 102 ? 5.086 4.684 25.332 1.00 56.69 102 ASP A CA 1
ATOM 833 C C . ASP A 1 102 ? 6.285 4.572 24.362 1.00 56.69 102 ASP A C 1
ATOM 835 O O . ASP A 1 102 ? 7.420 4.889 24.717 1.00 56.69 102 ASP A O 1
ATOM 839 N N . THR A 1 103 ? 6.043 4.258 23.085 1.00 58.34 103 THR A N 1
ATOM 840 C CA . THR A 1 103 ? 7.032 4.355 21.991 1.00 58.34 103 THR A CA 1
ATOM 841 C C . THR A 1 103 ? 6.950 5.685 21.214 1.00 58.34 103 THR A C 1
ATOM 843 O O . THR A 1 103 ? 7.086 5.723 19.987 1.00 58.34 103 THR A O 1
ATOM 846 N N . HIS A 1 104 ? 6.753 6.797 21.937 1.00 58.12 104 HIS A N 1
ATOM 847 C CA . HIS A 1 104 ? 6.455 8.162 21.462 1.00 58.12 104 HIS A CA 1
ATOM 848 C C . HIS A 1 104 ? 7.186 8.616 20.184 1.00 58.12 104 HIS A C 1
ATOM 850 O O . HIS A 1 104 ? 6.606 9.328 19.360 1.00 58.12 104 HIS A O 1
ATOM 856 N N . TYR A 1 105 ? 8.444 8.215 19.983 1.00 63.72 105 TYR A N 1
ATOM 857 C CA . TYR A 1 105 ? 9.220 8.623 18.809 1.00 63.72 105 TYR A CA 1
ATOM 858 C C . TYR A 1 105 ? 8.586 8.168 17.485 1.00 63.72 105 TYR A C 1
ATOM 860 O O . TYR A 1 105 ? 8.533 8.928 16.518 1.00 63.72 105 TYR A O 1
ATOM 868 N N . GLY A 1 106 ? 8.065 6.940 17.436 1.00 67.50 106 GLY A N 1
ATOM 869 C CA . GLY A 1 106 ? 7.506 6.382 16.207 1.00 67.50 106 GLY A CA 1
ATOM 870 C C . GLY A 1 106 ? 6.177 7.010 15.794 1.00 67.50 106 GLY A C 1
ATOM 871 O O . GLY A 1 106 ? 5.878 7.111 14.606 1.00 67.50 106 GLY A O 1
ATOM 872 N N . MET A 1 107 ? 5.410 7.462 16.784 1.00 73.06 107 MET A N 1
ATOM 873 C CA . MET A 1 107 ? 4.048 7.978 16.634 1.00 73.06 107 MET A CA 1
ATOM 874 C C . MET A 1 107 ? 4.013 9.453 16.233 1.00 73.06 107 MET A C 1
ATOM 876 O O . MET A 1 107 ? 3.043 9.899 15.625 1.00 73.06 107 MET A O 1
ATOM 880 N N . ARG A 1 108 ? 5.086 10.198 16.528 1.00 74.81 108 ARG A N 1
ATOM 881 C CA . ARG A 1 108 ? 5.243 11.613 16.153 1.00 74.81 108 ARG A CA 1
ATOM 882 C C . ARG A 1 108 ? 5.852 11.810 14.766 1.00 74.81 108 ARG A C 1
ATOM 884 O O . ARG A 1 108 ? 5.809 12.911 14.228 1.00 74.81 108 ARG A O 1
ATOM 891 N N . ARG A 1 109 ? 6.424 10.762 14.165 1.00 81.94 109 ARG A N 1
ATOM 892 C CA . ARG A 1 109 ? 7.010 10.851 12.827 1.00 81.94 109 ARG A CA 1
ATOM 893 C C . ARG A 1 109 ? 5.927 10.684 11.764 1.00 81.94 109 ARG A C 1
ATOM 895 O O . ARG A 1 109 ? 5.570 9.563 11.410 1.00 81.94 109 ARG A O 1
ATOM 902 N N . GLU A 1 110 ? 5.471 11.798 11.197 1.00 86.50 110 GLU A N 1
ATOM 903 C CA . GLU A 1 110 ? 4.419 11.868 10.164 1.00 86.50 110 GLU A CA 1
ATOM 904 C C . GLU A 1 110 ? 4.610 10.851 9.028 1.00 86.50 110 GLU A C 1
ATOM 906 O O . GLU A 1 110 ? 3.664 10.191 8.599 1.00 86.50 110 GLU A O 1
ATOM 911 N N . SER A 1 111 ? 5.860 10.651 8.593 1.00 80.12 111 SER A N 1
ATOM 912 C CA . SER A 1 111 ? 6.214 9.709 7.525 1.00 80.12 111 SER A CA 1
ATOM 913 C C . SER A 1 111 ? 5.975 8.241 7.855 1.00 80.12 111 SER A C 1
ATOM 915 O O . SER A 1 111 ? 5.974 7.408 6.959 1.00 80.12 111 SER A O 1
ATOM 917 N N . TRP A 1 112 ? 5.880 7.886 9.132 1.00 79.94 112 TRP A N 1
ATOM 918 C CA . TRP A 1 112 ? 5.662 6.508 9.577 1.00 79.94 112 TRP A CA 1
ATOM 919 C C . TRP A 1 112 ? 4.185 6.215 9.811 1.00 79.94 112 TRP A C 1
ATOM 921 O O . TRP A 1 112 ? 3.741 5.087 9.608 1.00 79.94 112 TRP A O 1
ATOM 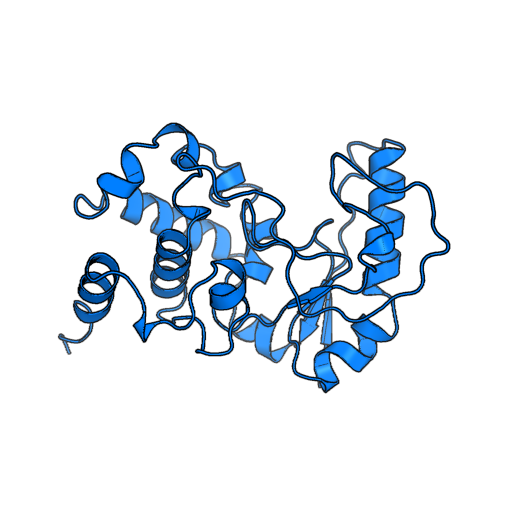931 N N . VAL A 1 113 ? 3.430 7.240 10.194 1.00 82.38 113 VAL A N 1
ATOM 932 C CA . VAL A 1 113 ? 1.999 7.144 10.490 1.00 82.38 113 VAL A CA 1
ATOM 933 C C . VAL A 1 113 ? 1.118 7.480 9.281 1.00 82.38 113 VAL A C 1
ATOM 935 O O . VAL A 1 113 ? -0.064 7.135 9.260 1.00 82.38 113 VAL A O 1
ATOM 938 N N . GLY A 1 114 ? 1.708 8.063 8.232 1.00 86.25 114 GLY A N 1
ATOM 939 C CA . GLY A 1 114 ? 1.027 8.381 6.977 1.00 86.25 114 GLY A CA 1
ATOM 940 C C . GLY A 1 114 ? 0.253 9.665 7.009 1.00 86.25 114 GLY A C 1
ATOM 941 O O . GLY A 1 114 ? -0.872 9.701 6.525 1.00 86.25 114 GLY A O 1
ATOM 942 N N . LEU A 1 115 ? 0.844 10.687 7.610 1.00 89.06 115 LEU A N 1
ATOM 943 C CA . LEU A 1 115 ? 0.264 12.016 7.678 1.00 89.06 115 LEU A CA 1
ATOM 944 C C . LEU A 1 115 ? 0.925 12.951 6.672 1.00 89.06 115 LEU A C 1
ATOM 946 O O . LEU A 1 115 ? 1.983 12.647 6.103 1.00 89.06 115 LEU A O 1
ATOM 950 N N . VAL A 1 116 ? 0.286 14.102 6.470 1.00 89.38 116 VAL A N 1
ATOM 951 C CA . VAL A 1 116 ? 0.772 15.173 5.599 1.00 89.38 116 VAL A CA 1
ATOM 952 C C . VAL A 1 116 ? 1.041 14.607 4.197 1.00 89.38 116 VAL A C 1
ATOM 954 O O . VAL A 1 116 ? 0.272 13.797 3.670 1.00 89.38 116 VAL A O 1
ATOM 957 N N . ARG A 1 117 ? 2.204 14.911 3.607 1.00 87.62 117 ARG A N 1
ATOM 958 C CA . ARG A 1 117 ? 2.572 14.474 2.255 1.00 87.62 117 ARG A CA 1
ATOM 959 C C . ARG A 1 117 ? 2.599 12.952 2.072 1.00 87.62 117 ARG A C 1
ATOM 961 O O . ARG A 1 117 ? 2.571 12.487 0.935 1.00 87.62 117 ARG A O 1
ATOM 968 N N . TYR A 1 118 ? 2.683 12.181 3.158 1.00 88.81 118 TYR A N 1
ATOM 969 C CA . TYR A 1 118 ? 2.745 10.721 3.109 1.00 88.81 118 TYR A CA 1
ATOM 970 C C . TYR A 1 118 ? 1.361 10.071 3.055 1.00 88.81 118 TYR A C 1
ATOM 972 O O . TYR A 1 118 ? 1.264 8.930 2.613 1.00 88.81 118 TYR A O 1
ATOM 980 N N . ALA A 1 119 ? 0.281 10.781 3.402 1.00 91.94 119 ALA A N 1
ATOM 981 C CA . ALA A 1 119 ? -1.077 10.229 3.378 1.00 91.94 119 ALA A CA 1
ATOM 982 C C . ALA A 1 119 ? -1.440 9.631 2.009 1.00 91.94 119 ALA A C 1
ATOM 984 O O . ALA A 1 119 ? -1.958 8.517 1.916 1.00 91.94 119 ALA A O 1
ATOM 985 N N . LYS A 1 120 ? -1.055 10.309 0.925 1.00 90.50 120 LYS A N 1
ATOM 986 C CA . LYS A 1 120 ? -1.298 9.844 -0.451 1.00 90.50 120 LYS A CA 1
ATOM 987 C C . LYS A 1 120 ? -0.574 8.538 -0.792 1.00 90.50 120 LYS A C 1
ATOM 989 O O . LYS A 1 120 ? -1.061 7.780 -1.622 1.00 90.50 120 LYS A O 1
ATOM 994 N N . GLU A 1 121 ? 0.553 8.245 -0.144 1.00 90.31 121 GLU A N 1
ATOM 995 C CA . GLU A 1 121 ? 1.287 6.984 -0.337 1.00 90.31 121 GLU A CA 1
ATOM 996 C C . GLU A 1 121 ? 0.628 5.810 0.401 1.00 90.31 121 GLU A C 1
ATOM 998 O O . GLU A 1 121 ? 0.822 4.655 0.025 1.00 90.31 121 GLU A O 1
ATOM 1003 N N . HIS A 1 122 ? -0.156 6.109 1.440 1.00 91.38 122 HIS A N 1
ATOM 1004 C CA . HIS A 1 122 ? -0.870 5.128 2.257 1.00 91.38 122 HIS A CA 1
ATOM 1005 C C . HIS A 1 122 ? -2.284 4.859 1.738 1.00 91.38 122 HIS A C 1
ATOM 1007 O O . HIS A 1 122 ? -2.833 3.792 2.003 1.00 91.38 122 HIS A O 1
ATOM 1013 N N . TRP A 1 123 ? -2.873 5.819 1.019 1.00 95.75 123 TRP A N 1
ATOM 1014 C CA . TRP A 1 123 ? -4.274 5.803 0.597 1.00 95.75 123 TRP A CA 1
ATOM 1015 C C . TRP A 1 123 ? -4.685 4.484 -0.067 1.00 95.75 123 TRP A C 1
ATOM 1017 O O . TRP A 1 123 ? -5.601 3.811 0.405 1.00 95.75 123 TRP A O 1
ATOM 1027 N N . ILE A 1 124 ? -3.950 4.054 -1.097 1.00 96.94 124 ILE A N 1
ATOM 1028 C CA . ILE A 1 124 ? -4.276 2.830 -1.843 1.00 96.94 124 ILE A CA 1
ATOM 1029 C C . ILE A 1 124 ? -4.126 1.554 -1.002 1.00 96.94 124 ILE A C 1
ATOM 1031 O O . ILE A 1 124 ? -4.710 0.529 -1.335 1.00 96.94 124 ILE A O 1
ATOM 1035 N N . GLY A 1 125 ? -3.339 1.599 0.076 1.00 95.62 125 GLY A N 1
ATOM 1036 C CA . GLY A 1 125 ? -3.087 0.477 0.980 1.00 95.62 125 GLY A CA 1
ATOM 1037 C C . GLY A 1 125 ? -3.973 0.463 2.229 1.00 95.62 125 GLY A C 1
ATOM 1038 O O . GLY A 1 125 ? -3.736 -0.345 3.127 1.00 95.62 125 GLY A O 1
ATOM 1039 N N . SER A 1 126 ? -4.927 1.392 2.336 1.00 95.62 126 SER A N 1
ATOM 1040 C CA . SER A 1 126 ? -5.566 1.726 3.612 1.00 95.62 126 SER A CA 1
ATOM 1041 C C . SER A 1 126 ? -6.761 0.859 3.999 1.00 95.62 126 SER A C 1
ATOM 1043 O O . SER A 1 126 ? -7.111 0.863 5.174 1.00 95.62 126 SER A O 1
ATOM 1045 N N . HIS A 1 127 ? -7.371 0.125 3.068 1.00 97.31 127 HIS A N 1
ATOM 1046 C CA . HIS A 1 127 ? -8.616 -0.606 3.313 1.00 97.31 127 HIS A CA 1
ATOM 1047 C C . HIS A 1 127 ? -8.366 -2.085 3.681 1.00 97.31 127 HIS A C 1
ATOM 1049 O O . HIS A 1 127 ? -7.487 -2.716 3.082 1.00 97.31 127 HIS A O 1
ATOM 1055 N N . PRO A 1 128 ? -9.126 -2.669 4.632 1.00 96.81 128 PRO A N 1
ATOM 1056 C CA . PRO A 1 128 ? -8.892 -4.032 5.133 1.00 96.81 128 PRO A CA 1
ATOM 1057 C C . PRO A 1 128 ? -9.067 -5.144 4.087 1.00 96.81 128 PRO A C 1
ATOM 1059 O O . PRO A 1 128 ? -8.365 -6.153 4.129 1.00 96.81 128 PRO A O 1
ATOM 1062 N N . ASN A 1 129 ? -9.961 -4.957 3.113 1.00 96.69 129 ASN A N 1
ATOM 1063 C CA . ASN A 1 129 ? -10.199 -5.918 2.025 1.00 96.69 129 ASN A CA 1
ATOM 1064 C C . ASN A 1 129 ? -9.117 -5.933 0.914 1.00 96.69 129 ASN A C 1
ATOM 1066 O O . ASN A 1 129 ? -9.317 -6.551 -0.140 1.00 96.69 129 ASN A O 1
ATOM 1070 N N . LEU A 1 130 ? -8.017 -5.196 1.082 1.00 97.56 130 LEU A N 1
ATOM 1071 C CA . LEU A 1 130 ? -6.940 -5.136 0.101 1.00 97.56 130 LEU A CA 1
ATOM 1072 C C . LEU A 1 130 ? -6.363 -6.537 -0.156 1.00 97.56 130 LEU A C 1
ATOM 1074 O O . LEU A 1 130 ? -6.034 -7.266 0.773 1.00 97.56 130 LEU A O 1
ATOM 1078 N N . ARG A 1 131 ? -6.172 -6.881 -1.429 1.00 97.06 131 ARG A N 1
ATOM 1079 C CA . ARG A 1 131 ? -5.543 -8.119 -1.908 1.00 97.06 131 ARG A CA 1
ATOM 1080 C C . ARG A 1 131 ? -4.414 -7.750 -2.872 1.00 97.06 131 ARG A C 1
ATOM 1082 O O . ARG A 1 131 ? -4.645 -7.691 -4.086 1.00 97.06 131 ARG A O 1
ATOM 1089 N N . PRO A 1 132 ? -3.218 -7.434 -2.345 1.00 96.94 132 PRO A N 1
ATOM 1090 C CA . PRO A 1 132 ? -2.107 -6.939 -3.137 1.00 96.94 132 PRO A CA 1
ATOM 1091 C C . PRO A 1 132 ? -1.332 -8.083 -3.799 1.00 96.94 132 PRO A C 1
ATOM 1093 O O . PRO A 1 132 ? -1.198 -9.170 -3.242 1.00 96.94 132 PRO A O 1
ATOM 1096 N N . VAL A 1 133 ? -0.756 -7.814 -4.971 1.00 96.00 133 VAL A N 1
ATOM 1097 C CA . VAL A 1 133 ? 0.159 -8.736 -5.652 1.00 96.00 133 VAL A CA 1
ATOM 1098 C C . VAL A 1 133 ? 1.377 -8.010 -6.211 1.00 96.00 133 VAL A C 1
ATOM 1100 O O . VAL A 1 133 ? 1.289 -6.907 -6.758 1.00 96.00 133 VAL A O 1
ATOM 1103 N N . ASN A 1 134 ? 2.530 -8.661 -6.077 1.00 94.81 134 ASN A N 1
ATOM 1104 C CA . ASN A 1 134 ? 3.798 -8.215 -6.642 1.00 94.81 134 ASN A CA 1
ATOM 1105 C C . ASN A 1 134 ? 4.010 -8.844 -8.019 1.00 94.81 134 ASN A C 1
ATOM 1107 O O . ASN A 1 134 ? 3.667 -10.010 -8.211 1.00 94.81 134 ASN A O 1
ATOM 1111 N N . VAL A 1 135 ? 4.644 -8.119 -8.942 1.00 95.12 135 VAL A N 1
ATOM 1112 C CA . VAL A 1 135 ? 5.096 -8.697 -10.227 1.00 95.12 135 VAL A CA 1
ATOM 1113 C C . VAL A 1 135 ? 6.606 -8.835 -10.360 1.00 95.12 135 VAL A C 1
ATOM 1115 O O . VAL A 1 135 ? 7.095 -9.482 -11.288 1.00 95.12 135 VAL A O 1
ATOM 1118 N N . VAL A 1 136 ? 7.366 -8.227 -9.450 1.00 91.44 136 VAL A N 1
ATOM 1119 C CA . VAL A 1 136 ? 8.821 -8.363 -9.424 1.00 91.44 136 VAL A CA 1
ATOM 1120 C C . VAL A 1 136 ? 9.211 -9.701 -8.777 1.00 91.44 136 VAL A C 1
ATOM 1122 O O . VAL A 1 136 ? 8.745 -10.014 -7.673 1.00 91.44 136 VAL A O 1
ATOM 1125 N N . PRO A 1 137 ? 10.078 -10.505 -9.423 1.00 88.31 137 PRO A N 1
ATOM 1126 C CA . PRO A 1 137 ? 10.499 -11.786 -8.867 1.00 88.31 137 PRO A CA 1
ATOM 1127 C C . PRO A 1 137 ? 11.383 -11.597 -7.627 1.00 88.31 137 PRO A C 1
ATOM 1129 O O . PRO A 1 137 ? 12.131 -10.629 -7.519 1.00 88.31 137 PRO A O 1
ATOM 1132 N N . ALA A 1 138 ? 11.333 -12.554 -6.692 1.00 82.56 138 ALA A N 1
ATOM 1133 C CA . ALA A 1 138 ? 12.147 -12.519 -5.464 1.00 82.56 138 ALA A CA 1
ATOM 1134 C C . ALA A 1 138 ? 13.646 -12.469 -5.766 1.00 82.56 138 ALA A C 1
ATOM 1136 O O . ALA A 1 138 ? 14.406 -11.803 -5.072 1.00 82.56 138 ALA A O 1
ATOM 1137 N N . THR A 1 139 ? 14.038 -13.169 -6.830 1.00 81.69 139 THR A N 1
ATOM 1138 C CA . THR A 1 139 ? 15.413 -13.287 -7.316 1.00 81.69 139 THR A CA 1
ATOM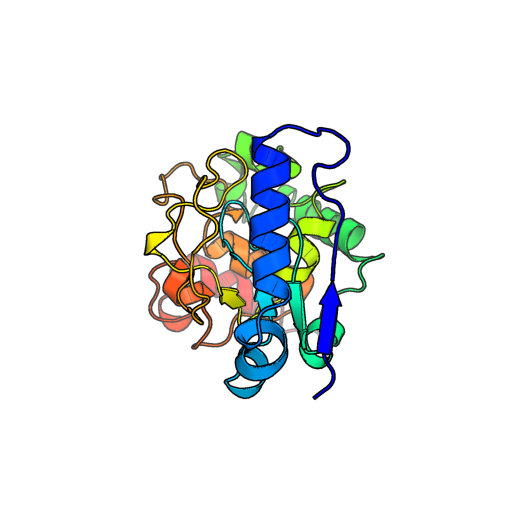 1139 C C . THR A 1 139 ? 15.997 -11.964 -7.793 1.00 81.69 139 THR A C 1
ATOM 1141 O O . THR A 1 139 ? 17.211 -11.860 -7.931 1.00 81.69 139 THR A O 1
ATOM 1144 N N . LEU A 1 140 ? 15.161 -10.945 -8.031 1.00 82.94 140 LEU A N 1
ATOM 1145 C CA . LEU A 1 140 ? 15.648 -9.606 -8.339 1.00 82.94 140 LEU A CA 1
ATOM 1146 C C . LEU A 1 140 ? 16.303 -8.953 -7.107 1.00 82.94 140 LEU A C 1
ATOM 1148 O O . LEU A 1 140 ? 17.132 -8.069 -7.269 1.00 82.94 140 LEU A O 1
ATOM 1152 N N . GLY A 1 141 ? 15.983 -9.407 -5.891 1.00 76.69 141 GLY A N 1
ATOM 1153 C CA . GLY A 1 141 ? 16.458 -8.814 -4.644 1.00 76.69 141 GLY A CA 1
ATOM 1154 C C . GLY A 1 141 ? 15.520 -7.723 -4.111 1.00 76.69 141 GLY A C 1
ATOM 1155 O O . GLY A 1 141 ? 14.376 -7.583 -4.566 1.00 76.69 141 GLY A O 1
ATOM 1156 N N . PRO A 1 142 ? 15.947 -6.951 -3.096 1.00 78.25 142 PRO A N 1
ATOM 1157 C CA . PRO A 1 142 ? 15.108 -5.916 -2.518 1.00 78.25 142 PRO A CA 1
ATOM 1158 C C . PRO A 1 142 ? 14.914 -4.788 -3.532 1.00 78.25 142 PRO A C 1
ATOM 1160 O O . PRO A 1 142 ? 15.832 -4.031 -3.793 1.00 78.25 142 PRO A O 1
ATOM 1163 N N . LEU A 1 143 ? 13.701 -4.625 -4.063 1.00 79.00 143 LEU A N 1
ATOM 1164 C CA . LEU A 1 143 ? 13.322 -3.378 -4.730 1.00 79.00 143 LEU A CA 1
ATOM 1165 C C . LEU A 1 143 ? 12.914 -2.355 -3.660 1.00 79.00 143 LEU A C 1
ATOM 1167 O O . LEU A 1 143 ? 11.934 -2.565 -2.943 1.00 79.00 143 LEU A O 1
ATOM 1171 N N . SER A 1 144 ? 13.695 -1.302 -3.459 1.00 82.12 144 SER A N 1
ATOM 1172 C CA . SER A 1 144 ? 13.429 -0.267 -2.452 1.00 82.12 144 SER A CA 1
ATOM 1173 C C . SER A 1 144 ? 14.074 1.057 -2.854 1.00 82.12 144 SER A C 1
ATOM 1175 O O . SER A 1 144 ? 14.831 1.110 -3.814 1.00 82.12 144 SER A O 1
ATOM 1177 N N . TYR A 1 145 ? 13.814 2.126 -2.104 1.00 73.81 145 TYR A N 1
ATOM 1178 C CA . TYR A 1 145 ? 14.464 3.418 -2.349 1.00 73.81 145 TYR A CA 1
ATOM 1179 C C . TYR A 1 145 ? 15.969 3.418 -2.032 1.00 73.81 145 TYR A C 1
ATOM 1181 O O . TYR A 1 145 ? 16.689 4.264 -2.545 1.00 73.81 145 TYR A O 1
ATOM 1189 N N . MET A 1 146 ? 16.448 2.482 -1.203 1.00 75.50 146 MET A N 1
ATOM 1190 C CA . MET A 1 146 ? 17.867 2.382 -0.821 1.00 75.50 146 MET A CA 1
ATOM 1191 C C . MET A 1 146 ? 18.639 1.365 -1.665 1.00 75.50 146 MET A C 1
ATOM 1193 O O . MET A 1 146 ? 19.840 1.501 -1.851 1.00 75.50 146 MET A O 1
ATOM 1197 N N . TRP A 1 147 ? 17.944 0.349 -2.175 1.00 80.56 147 TRP A N 1
ATOM 1198 C CA . TRP A 1 147 ? 18.533 -0.755 -2.924 1.00 80.56 147 TRP A CA 1
ATOM 1199 C C . TRP A 1 147 ? 17.703 -1.002 -4.174 1.00 80.56 147 TRP A C 1
ATOM 1201 O O . TRP A 1 147 ? 16.525 -1.357 -4.074 1.00 80.56 147 TRP A O 1
ATOM 1211 N N . VAL A 1 148 ? 18.313 -0.779 -5.338 1.00 84.81 148 VAL A N 1
ATOM 1212 C CA . VAL A 1 148 ? 17.701 -0.999 -6.648 1.00 84.81 148 VAL A CA 1
ATOM 1213 C C . VAL A 1 148 ? 18.660 -1.836 -7.490 1.00 84.81 148 VAL A C 1
ATOM 1215 O O . VAL A 1 148 ? 19.785 -1.399 -7.734 1.00 84.81 148 VAL A O 1
ATOM 1218 N N . PRO A 1 149 ? 18.242 -3.028 -7.929 1.00 85.38 149 PRO A N 1
ATOM 1219 C CA . PRO A 1 149 ? 19.053 -3.888 -8.783 1.00 85.38 149 PRO A CA 1
ATOM 1220 C C . PRO A 1 149 ? 19.410 -3.196 -10.101 1.00 85.38 149 PRO A C 1
ATOM 1222 O O . PRO A 1 149 ? 18.595 -2.470 -10.660 1.00 85.38 149 PRO A O 1
ATOM 1225 N N . ASP A 1 150 ? 20.623 -3.425 -10.604 1.00 83.81 150 ASP A N 1
ATOM 1226 C CA . ASP A 1 150 ? 21.056 -2.865 -11.896 1.00 83.81 150 ASP A CA 1
ATOM 1227 C C . ASP A 1 150 ? 20.454 -3.638 -13.086 1.00 83.81 150 ASP A C 1
ATOM 1229 O O . ASP A 1 150 ? 20.223 -3.121 -14.176 1.00 83.81 150 ASP A O 1
ATOM 1233 N N . ARG A 1 151 ? 20.142 -4.919 -12.864 1.00 86.62 151 ARG A N 1
ATOM 1234 C CA . ARG A 1 151 ? 19.653 -5.816 -13.910 1.00 86.62 151 ARG A CA 1
ATOM 1235 C C . ARG A 1 151 ? 18.209 -5.505 -14.313 1.00 86.62 151 ARG A C 1
ATOM 1237 O O . ARG A 1 151 ? 17.298 -5.529 -13.489 1.00 86.62 151 ARG A O 1
ATOM 1244 N N . TYR A 1 152 ? 17.963 -5.305 -15.605 1.00 87.81 152 TYR A N 1
ATOM 1245 C CA . TYR A 1 152 ? 16.628 -4.993 -16.139 1.00 87.81 152 TYR A CA 1
ATOM 1246 C C . TYR A 1 152 ? 15.988 -6.133 -16.952 1.00 87.81 152 TYR A C 1
ATOM 1248 O O . TYR A 1 152 ? 14.843 -6.034 -17.395 1.00 87.81 152 TYR A O 1
ATOM 1256 N N . ASP A 1 153 ? 16.692 -7.249 -17.098 1.00 90.88 153 ASP A N 1
ATOM 1257 C CA . ASP A 1 153 ? 16.328 -8.458 -17.851 1.00 90.88 153 ASP A CA 1
ATOM 1258 C C . ASP A 1 153 ? 15.318 -9.378 -17.131 1.00 90.88 153 ASP A C 1
ATOM 1260 O O . ASP A 1 153 ? 14.928 -10.424 -17.648 1.00 90.88 153 ASP A O 1
ATOM 1264 N N . TRP A 1 154 ? 14.870 -9.005 -15.931 1.00 92.38 154 TRP A N 1
ATOM 1265 C CA . TRP A 1 154 ? 13.967 -9.825 -15.125 1.00 92.38 154 TRP A CA 1
ATOM 1266 C C . TRP A 1 154 ? 12.624 -10.090 -15.820 1.00 92.38 154 TRP A C 1
ATOM 1268 O O . TRP A 1 154 ? 12.048 -9.216 -16.480 1.00 92.38 154 TRP A O 1
ATOM 1278 N N . LYS A 1 155 ? 12.096 -11.300 -15.615 1.0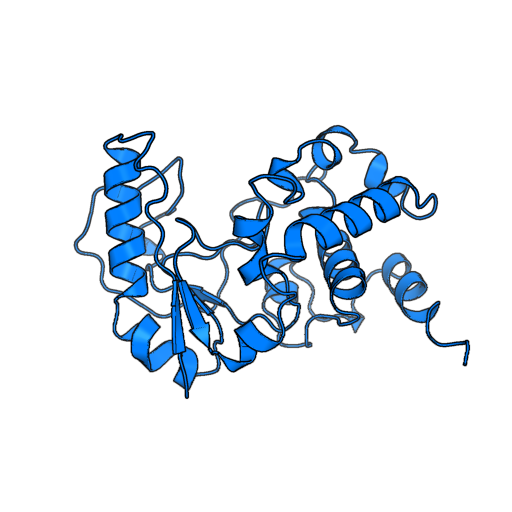0 93.25 155 LYS A N 1
ATOM 1279 C CA . LYS A 1 155 ? 10.780 -11.719 -16.106 1.00 93.25 155 LYS A CA 1
ATOM 1280 C C . LYS A 1 155 ? 9.721 -11.500 -15.019 1.00 93.25 155 LYS A C 1
ATOM 1282 O O . LYS A 1 155 ? 9.961 -11.890 -13.876 1.00 93.25 155 LYS A O 1
ATOM 1287 N N . PRO A 1 156 ? 8.580 -10.867 -15.335 1.00 92.06 156 PRO A N 1
ATOM 1288 C CA . PRO A 1 156 ? 7.521 -10.661 -14.355 1.00 92.06 156 PRO A CA 1
ATOM 1289 C C . PRO A 1 156 ? 6.890 -11.975 -13.895 1.00 92.06 156 PRO A C 1
ATOM 1291 O O . PRO A 1 156 ? 6.708 -12.877 -14.711 1.00 92.06 156 PRO A O 1
ATOM 1294 N N . VAL A 1 157 ? 6.519 -12.051 -12.617 1.00 92.75 157 VAL A N 1
ATOM 1295 C CA . VAL A 1 157 ? 5.849 -13.208 -11.999 1.00 92.75 157 VAL A CA 1
ATOM 1296 C C . VAL A 1 157 ? 4.847 -12.701 -10.970 1.00 92.75 157 VAL A C 1
ATOM 1298 O O . VAL A 1 157 ? 5.230 -11.905 -10.119 1.00 92.75 157 VAL A O 1
ATOM 1301 N N . LEU A 1 158 ? 3.598 -13.176 -10.999 1.00 91.12 158 LEU A N 1
ATOM 1302 C CA . LEU A 1 158 ? 2.626 -12.863 -9.944 1.00 91.12 158 LEU A CA 1
ATOM 1303 C C . LEU A 1 158 ? 3.028 -13.521 -8.623 1.00 91.12 158 LEU A C 1
ATOM 1305 O O . LEU A 1 158 ? 3.244 -14.730 -8.552 1.00 91.12 158 LEU A O 1
ATOM 1309 N N . ARG A 1 159 ? 3.116 -12.717 -7.564 1.00 90.12 159 ARG A N 1
ATOM 1310 C CA . ARG A 1 159 ? 3.473 -13.171 -6.219 1.00 90.12 159 ARG A CA 1
ATOM 1311 C C . ARG A 1 159 ? 2.569 -12.516 -5.184 1.00 90.12 159 ARG A C 1
ATOM 1313 O O . ARG A 1 159 ? 2.758 -11.345 -4.856 1.00 90.12 159 ARG A O 1
ATOM 1320 N N . GLY A 1 160 ? 1.615 -13.287 -4.665 1.00 83.38 160 GLY A N 1
ATOM 1321 C CA . GLY A 1 160 ? 0.693 -12.831 -3.617 1.00 83.38 160 GLY A CA 1
ATOM 1322 C C . GLY A 1 160 ? 1.346 -12.674 -2.243 1.00 83.38 160 GLY A C 1
ATOM 1323 O O . GLY A 1 160 ? 0.902 -11.859 -1.446 1.00 83.38 160 GLY A O 1
ATOM 1324 N N . LYS A 1 161 ? 2.443 -13.395 -1.972 1.00 85.69 161 LYS A N 1
ATOM 1325 C CA . LYS A 1 161 ? 3.140 -13.300 -0.682 1.00 85.69 161 LYS A CA 1
ATOM 1326 C C . LYS A 1 161 ? 3.825 -11.945 -0.516 1.00 85.69 161 LYS A C 1
ATOM 1328 O O . LYS A 1 161 ? 4.713 -11.585 -1.301 1.00 85.69 161 LYS A O 1
ATOM 1333 N N . ILE A 1 162 ? 3.447 -11.222 0.537 1.00 86.50 162 ILE A N 1
ATOM 1334 C CA . ILE A 1 162 ? 4.015 -9.916 0.879 1.00 86.50 162 ILE A CA 1
ATOM 1335 C C . ILE A 1 162 ? 5.243 -10.104 1.769 1.00 86.50 162 ILE A C 1
ATOM 1337 O O . ILE A 1 162 ? 5.191 -10.708 2.836 1.00 86.50 162 ILE A O 1
ATOM 1341 N N . HIS A 1 163 ? 6.383 -9.595 1.305 1.00 74.62 163 HIS A N 1
ATOM 1342 C CA . HIS A 1 163 ? 7.660 -9.778 1.986 1.00 74.62 163 HIS A CA 1
ATOM 1343 C C . HIS A 1 163 ? 7.739 -8.935 3.265 1.00 74.62 163 HIS A C 1
ATOM 1345 O O . HIS A 1 163 ? 7.557 -7.717 3.217 1.00 74.62 163 HIS A O 1
ATOM 1351 N N . LYS A 1 164 ? 8.122 -9.549 4.390 1.00 70.88 164 LYS A N 1
ATOM 1352 C CA . LYS A 1 164 ? 8.437 -8.839 5.640 1.00 70.88 164 LYS A CA 1
ATOM 1353 C C . LYS A 1 164 ? 9.824 -8.216 5.514 1.00 70.88 164 LYS A C 1
ATOM 1355 O O . LYS A 1 164 ? 10.830 -8.915 5.573 1.00 70.88 164 LYS A O 1
ATOM 1360 N N . SER A 1 165 ? 9.909 -6.918 5.221 1.00 57.53 165 SER A N 1
ATOM 1361 C CA . SER A 1 165 ? 11.210 -6.234 5.097 1.00 57.53 165 SER A CA 1
ATOM 1362 C C . SER A 1 165 ? 11.850 -5.918 6.449 1.00 57.53 165 SER A C 1
ATOM 1364 O O . SER A 1 165 ? 13.045 -5.648 6.503 1.00 57.53 165 SER A O 1
ATOM 1366 N N . LEU A 1 166 ? 11.071 -5.946 7.530 1.00 56.38 166 LEU A N 1
ATOM 1367 C CA . LEU A 1 166 ? 11.544 -5.735 8.890 1.00 56.38 166 LEU A CA 1
ATOM 1368 C C . LEU A 1 166 ? 11.206 -6.982 9.704 1.00 56.38 166 LEU A C 1
ATOM 1370 O O . LEU A 1 166 ? 10.040 -7.365 9.801 1.00 56.38 166 LEU A O 1
ATOM 1374 N N . ARG A 1 167 ? 12.218 -7.611 10.322 1.00 49.44 167 ARG A N 1
ATOM 1375 C CA . ARG A 1 167 ? 11.956 -8.393 11.537 1.00 49.44 167 ARG A CA 1
ATOM 1376 C C . ARG A 1 167 ? 11.237 -7.435 12.476 1.00 49.44 167 ARG A C 1
ATOM 1378 O O . ARG A 1 167 ? 11.750 -6.340 12.696 1.00 49.44 167 ARG A O 1
ATOM 1385 N N . ALA A 1 168 ? 10.058 -7.823 12.954 1.00 45.53 168 ALA A N 1
ATOM 1386 C CA . ALA A 1 168 ? 9.332 -7.118 13.996 1.00 45.53 168 ALA A CA 1
ATOM 1387 C C . ALA A 1 168 ? 10.270 -6.976 15.201 1.00 45.53 168 ALA A C 1
ATOM 1389 O O . ALA A 1 168 ? 10.418 -7.884 16.012 1.00 45.53 168 ALA A O 1
ATOM 1390 N N . GLN A 1 169 ? 11.018 -5.878 15.242 1.00 50.78 169 GLN A N 1
ATOM 1391 C CA . GLN A 1 169 ? 11.796 -5.519 16.407 1.00 50.78 169 GLN A CA 1
ATOM 1392 C C . GLN A 1 169 ? 10.775 -5.095 17.454 1.00 50.78 169 GLN A C 1
ATOM 1394 O O . GLN A 1 169 ? 9.833 -4.370 17.137 1.00 50.78 169 GLN A O 1
ATOM 1399 N N . SER A 1 170 ? 10.984 -5.500 18.700 1.00 52.44 170 SER A N 1
ATOM 1400 C CA . SER A 1 170 ? 10.166 -5.166 19.875 1.00 52.44 170 SER A CA 1
ATOM 1401 C C . SER A 1 170 ? 10.011 -3.657 20.152 1.00 52.44 170 SER A C 1
ATOM 1403 O O . SER A 1 170 ? 9.394 -3.270 21.136 1.00 52.44 170 SER A O 1
ATOM 1405 N N . ARG A 1 171 ? 10.558 -2.794 19.286 1.00 61.78 171 ARG A N 1
ATOM 1406 C CA . ARG A 1 171 ? 10.473 -1.326 19.316 1.00 61.78 171 ARG A CA 1
ATOM 1407 C C . ARG A 1 171 ? 9.849 -0.727 18.051 1.00 61.78 171 ARG A C 1
ATOM 1409 O O . ARG A 1 171 ? 9.951 0.478 17.831 1.00 61.78 171 ARG A O 1
ATOM 1416 N N . ALA A 1 172 ? 9.271 -1.551 17.175 1.00 70.19 172 ALA A N 1
ATOM 1417 C CA . ALA A 1 172 ? 8.593 -1.046 15.992 1.00 70.19 172 ALA A CA 1
ATOM 1418 C C . ALA A 1 172 ? 7.402 -0.172 16.428 1.00 70.19 172 ALA A C 1
ATOM 1420 O O . ALA A 1 172 ? 6.664 -0.587 17.326 1.00 70.19 172 ALA A O 1
ATOM 1421 N N . PRO A 1 173 ? 7.200 1.003 15.801 1.00 73.75 173 PRO A N 1
ATOM 1422 C CA . PRO A 1 173 ? 6.052 1.855 16.071 1.00 73.75 173 PRO A CA 1
ATOM 1423 C C . PRO A 1 173 ? 4.759 1.043 16.032 1.00 73.75 173 PRO A C 1
ATOM 1425 O O . PRO A 1 173 ? 4.649 0.139 15.203 1.00 73.75 173 PRO A O 1
ATOM 1428 N N . PRO A 1 174 ? 3.755 1.367 16.847 1.00 75.81 174 PRO A N 1
ATOM 1429 C CA . PRO A 1 174 ? 2.564 0.536 16.949 1.00 75.81 174 PRO A CA 1
ATOM 1430 C C . PRO A 1 174 ? 1.807 0.354 15.628 1.00 75.81 174 PRO A C 1
ATOM 1432 O O . PRO A 1 174 ? 1.281 -0.716 15.347 1.00 75.81 174 PRO A O 1
ATOM 1435 N N . PHE A 1 175 ? 1.834 1.353 14.742 1.00 78.69 175 PHE A N 1
ATOM 1436 C CA . PHE A 1 175 ? 1.282 1.230 13.388 1.00 78.69 175 PHE A CA 1
ATOM 1437 C C . PHE A 1 175 ? 1.963 0.180 12.515 1.00 78.69 175 PHE A C 1
ATOM 1439 O O . PHE A 1 175 ? 1.443 -0.170 11.458 1.00 78.69 175 PHE A O 1
ATOM 1446 N N . PHE A 1 176 ? 3.149 -0.283 12.899 1.00 81.69 176 PHE A N 1
ATOM 1447 C CA . PHE A 1 176 ? 3.867 -1.328 12.189 1.00 81.69 176 PHE A CA 1
ATOM 1448 C C . PHE A 1 176 ? 3.434 -2.699 12.687 1.00 81.69 176 PHE A C 1
ATOM 1450 O O . PHE A 1 176 ? 3.789 -3.673 12.032 1.00 81.69 176 PHE A O 1
ATOM 1457 N N . GLN A 1 177 ? 2.699 -2.772 13.796 1.00 82.25 177 GLN A N 1
ATOM 1458 C CA . GLN A 1 177 ? 2.200 -3.984 14.434 1.00 82.25 177 GLN A CA 1
ATOM 1459 C C . GLN A 1 177 ? 0.761 -4.272 13.984 1.00 82.25 177 GLN A C 1
ATOM 1461 O O . GLN A 1 177 ? 0.109 -3.420 13.373 1.00 82.25 177 GLN A O 1
ATOM 1466 N N . LEU A 1 178 ? 0.285 -5.488 14.249 1.00 87.06 178 LEU A N 1
ATOM 1467 C CA . LEU A 1 178 ? -1.035 -5.938 13.811 1.00 87.06 178 LEU A CA 1
ATOM 1468 C C . LEU A 1 178 ? -2.138 -5.096 14.456 1.00 87.06 178 LEU A C 1
ATOM 1470 O O . LEU A 1 178 ? -3.025 -4.603 13.770 1.00 87.06 178 LEU A O 1
ATOM 1474 N N . GLU A 1 179 ? -2.034 -4.851 15.754 1.00 85.69 179 GLU A N 1
ATOM 1475 C CA . GLU A 1 179 ? -3.007 -4.128 16.566 1.00 85.69 179 GLU A CA 1
ATOM 1476 C C . GLU A 1 179 ? -3.227 -2.709 16.036 1.00 85.69 179 GLU A C 1
ATOM 1478 O O . GLU A 1 179 ? -4.364 -2.276 15.858 1.00 85.69 179 GLU A O 1
ATOM 1483 N N . GLY A 1 180 ? -2.144 -2.005 15.689 1.00 85.69 180 GLY A N 1
ATOM 1484 C CA . GLY A 1 180 ? -2.240 -0.679 15.084 1.00 85.69 180 GLY A CA 1
ATOM 1485 C C . GLY A 1 180 ? -2.861 -0.692 13.691 1.00 85.69 180 GLY A C 1
ATOM 1486 O O . GLY A 1 180 ? -3.514 0.277 13.306 1.00 85.69 180 GLY A O 1
ATOM 1487 N N . ARG A 1 181 ? -2.702 -1.777 12.923 1.00 89.25 181 ARG A N 1
ATOM 1488 C CA . ARG A 1 181 ? -3.390 -1.937 11.631 1.00 89.25 181 ARG A CA 1
ATOM 1489 C C . ARG A 1 181 ? -4.878 -2.170 11.813 1.00 89.25 181 ARG A C 1
ATOM 1491 O O . ARG A 1 181 ? -5.656 -1.500 11.145 1.00 89.25 181 ARG A O 1
ATOM 1498 N N . LEU A 1 182 ? -5.259 -3.072 12.713 1.00 91.75 182 LEU A N 1
ATOM 1499 C CA . LEU A 1 182 ? -6.662 -3.377 12.990 1.00 91.75 182 LEU A CA 1
ATOM 1500 C C . LEU A 1 182 ? -7.398 -2.152 13.524 1.00 91.75 182 LEU A C 1
ATOM 1502 O O . LEU A 1 182 ? -8.472 -1.828 13.024 1.00 91.75 182 LEU A O 1
ATOM 1506 N N . TYR A 1 183 ? -6.773 -1.413 14.445 1.00 90.56 183 TYR A N 1
ATOM 1507 C CA . TYR A 1 183 ? -7.305 -0.139 14.915 1.00 90.56 183 TYR A CA 1
ATOM 1508 C C . TYR A 1 183 ? -7.554 0.821 13.747 1.00 90.56 183 TYR A C 1
ATOM 1510 O O . TYR A 1 183 ? -8.647 1.359 13.612 1.00 90.56 183 TYR A O 1
ATOM 1518 N N . LEU A 1 184 ? -6.577 0.994 12.849 1.00 91.38 184 LEU A N 1
ATOM 1519 C CA . LEU A 1 184 ? -6.749 1.862 11.685 1.00 91.38 184 LEU A CA 1
ATOM 1520 C C . LEU A 1 184 ? -7.868 1.418 10.749 1.00 91.38 184 LEU A C 1
ATOM 1522 O O . LEU A 1 184 ? -8.598 2.276 10.266 1.00 91.38 184 LEU A O 1
ATOM 1526 N N . TYR A 1 185 ? -7.988 0.124 10.459 1.00 95.25 185 TYR A N 1
ATOM 1527 C CA . TYR A 1 185 ? -9.059 -0.370 9.595 1.00 95.25 185 TYR A CA 1
ATOM 1528 C C . TYR A 1 185 ? -10.430 -0.105 10.214 1.00 95.25 185 TYR A C 1
ATOM 1530 O O . TYR A 1 185 ? -11.300 0.449 9.543 1.00 95.25 185 TYR A O 1
ATOM 1538 N N . ASN A 1 186 ? -10.575 -0.375 11.512 1.00 95.00 186 ASN A N 1
ATOM 1539 C CA . ASN A 1 186 ? -11.818 -0.126 12.224 1.00 95.00 186 ASN A CA 1
ATOM 1540 C C . ASN A 1 186 ? -12.161 1.373 12.294 1.00 95.00 186 ASN A C 1
ATOM 1542 O O . ASN A 1 186 ? -13.305 1.753 12.078 1.00 95.00 186 ASN A O 1
ATOM 1546 N N . GLN A 1 187 ? -11.180 2.243 12.544 1.00 94.75 187 GLN A N 1
ATOM 1547 C CA . GLN A 1 187 ? -11.428 3.687 12.621 1.00 94.75 187 GLN A CA 1
ATOM 1548 C C . GLN A 1 187 ? -11.683 4.337 11.253 1.00 94.75 187 GLN A C 1
ATOM 1550 O O . GLN A 1 187 ? -12.432 5.302 11.168 1.00 94.75 187 GLN A O 1
ATOM 1555 N N . LEU A 1 188 ? -11.050 3.847 10.181 1.00 95.62 188 LEU A N 1
ATOM 1556 C CA . LEU A 1 188 ? -11.205 4.429 8.842 1.00 95.62 188 LEU A CA 1
ATOM 1557 C C . LEU A 1 188 ? -12.419 3.879 8.087 1.00 95.62 188 LEU A C 1
ATOM 1559 O O . LEU A 1 188 ? -12.992 4.597 7.272 1.00 95.62 188 LEU A O 1
ATOM 1563 N N . TYR A 1 189 ? -12.767 2.612 8.312 1.00 97.06 189 TYR A N 1
ATOM 1564 C CA . TYR A 1 189 ? -13.731 1.886 7.484 1.00 97.06 189 TYR A CA 1
ATOM 1565 C C . TYR A 1 189 ? -14.774 1.102 8.285 1.00 97.06 189 TYR A C 1
ATOM 1567 O O . TYR A 1 189 ? -15.674 0.542 7.673 1.00 97.06 189 TYR A O 1
ATOM 1575 N N . HIS A 1 190 ? -14.677 1.045 9.620 1.00 96.62 190 HIS A N 1
ATOM 1576 C CA . HIS A 1 190 ? -15.529 0.195 10.469 1.00 96.62 190 HIS A CA 1
ATOM 1577 C C . HIS A 1 190 ? -15.524 -1.281 10.040 1.00 96.62 190 HIS A C 1
ATOM 1579 O O . HIS A 1 190 ? -16.510 -1.999 10.178 1.00 96.62 190 HIS A O 1
ATOM 1585 N N . GLU A 1 191 ? -14.388 -1.727 9.504 1.00 96.00 191 GLU A N 1
ATOM 1586 C CA . GLU A 1 191 ? -14.189 -3.064 8.960 1.00 96.00 191 GLU A CA 1
ATOM 1587 C C . GLU A 1 191 ? -12.866 -3.648 9.466 1.00 96.00 191 GLU A C 1
ATOM 1589 O O . GLU A 1 191 ? -11.895 -2.927 9.719 1.00 96.00 191 GLU A O 1
ATOM 1594 N N . LEU A 1 192 ? -12.808 -4.977 9.547 1.00 95.44 192 LEU A N 1
ATOM 1595 C CA . LEU A 1 192 ? -11.585 -5.738 9.792 1.00 95.44 192 LEU A CA 1
ATOM 1596 C C . LEU A 1 192 ? -11.191 -6.533 8.540 1.00 95.44 192 LEU A C 1
ATOM 1598 O O . LEU A 1 192 ? -12.024 -6.752 7.655 1.00 95.44 192 LEU A O 1
ATOM 1602 N N . PRO A 1 193 ? -9.911 -6.931 8.402 1.00 95.50 193 PRO A N 1
ATOM 1603 C CA . PRO A 1 193 ? -9.488 -7.753 7.277 1.00 95.50 193 PRO A CA 1
ATOM 1604 C C . PRO A 1 193 ? -10.230 -9.097 7.270 1.00 95.50 193 PRO A C 1
ATOM 1606 O O . PRO A 1 193 ? -10.358 -9.701 8.330 1.00 95.50 193 PRO A O 1
ATOM 1609 N N . PRO A 1 194 ? -10.662 -9.609 6.102 1.00 94.50 194 PRO A N 1
ATOM 1610 C CA . PRO A 1 194 ? -11.247 -10.948 6.018 1.00 94.50 194 PRO A CA 1
ATOM 1611 C C . PRO A 1 194 ? -10.245 -12.015 6.482 1.00 94.50 194 PRO A C 1
ATOM 1613 O O . PRO A 1 194 ? -9.037 -11.785 6.410 1.00 94.50 194 PRO A O 1
ATOM 1616 N N . ASP A 1 195 ? -10.716 -13.193 6.895 1.00 91.69 195 ASP A N 1
ATOM 1617 C CA . ASP A 1 195 ? -9.862 -14.281 7.412 1.00 91.69 195 ASP A CA 1
ATOM 1618 C C . ASP A 1 195 ? -8.759 -14.718 6.435 1.00 91.69 195 ASP A C 1
ATOM 1620 O O . ASP A 1 195 ? -7.672 -15.117 6.843 1.00 91.69 195 ASP A O 1
ATOM 1624 N N . ASP A 1 196 ? -9.002 -14.582 5.129 1.00 91.00 196 ASP A N 1
ATOM 1625 C CA . ASP A 1 196 ? -8.036 -14.892 4.070 1.00 91.00 196 ASP A CA 1
ATOM 1626 C C . ASP A 1 196 ? -7.105 -13.718 3.702 1.00 91.00 196 ASP A C 1
ATOM 1628 O O . ASP A 1 196 ? -6.398 -13.759 2.690 1.00 91.00 196 ASP A O 1
ATOM 1632 N N . SER A 1 197 ? -7.100 -12.645 4.498 1.00 93.06 197 SER A N 1
ATOM 1633 C CA . SER A 1 197 ? -6.314 -11.444 4.222 1.00 93.06 197 SER A CA 1
ATOM 1634 C C . SER A 1 197 ? -4.810 -11.671 4.363 1.00 93.06 197 SER A C 1
ATOM 1636 O O . SER A 1 197 ? -4.319 -12.295 5.304 1.00 93.06 197 SER A O 1
ATOM 1638 N N . TRP A 1 198 ? -4.047 -11.017 3.480 1.00 92.75 198 TRP A N 1
ATOM 1639 C CA . TRP A 1 198 ? -2.584 -10.941 3.561 1.00 92.75 198 TRP A CA 1
ATOM 1640 C C . TRP A 1 198 ? -2.090 -10.361 4.892 1.00 92.75 198 TRP A C 1
ATOM 1642 O O . TRP A 1 198 ? -0.941 -10.595 5.261 1.00 92.75 198 TRP A O 1
ATOM 1652 N N . VAL A 1 199 ? -2.925 -9.584 5.592 1.00 92.62 199 VAL A N 1
ATOM 1653 C CA . VAL A 1 199 ? -2.587 -8.966 6.879 1.00 92.62 199 VAL A CA 1
ATOM 1654 C C . VAL A 1 199 ? -2.229 -10.047 7.903 1.00 92.62 199 VAL A C 1
ATOM 1656 O O . VAL A 1 199 ? -1.174 -9.957 8.528 1.00 92.62 199 VAL A O 1
ATOM 1659 N N . TRP A 1 200 ? -3.033 -11.104 8.021 1.00 90.31 200 TRP A N 1
ATOM 1660 C CA . TRP A 1 200 ? -2.815 -12.176 8.998 1.00 90.31 200 TRP A CA 1
ATOM 1661 C C . TRP A 1 200 ? -1.515 -12.944 8.720 1.00 90.31 200 TRP A C 1
ATOM 1663 O O . TRP A 1 200 ? -0.645 -13.043 9.592 1.00 90.31 200 TRP A O 1
ATOM 1673 N N . GLU A 1 201 ? -1.295 -13.348 7.460 1.00 88.44 201 GLU A N 1
ATOM 1674 C CA . GLU A 1 201 ? -0.039 -13.980 7.016 1.00 88.44 201 GLU A CA 1
ATOM 1675 C C . GLU A 1 201 ? 1.169 -13.059 7.282 1.00 88.44 201 GLU A C 1
ATOM 1677 O O . GLU A 1 201 ? 2.210 -13.469 7.818 1.00 88.44 201 GLU A O 1
ATOM 1682 N N . PHE A 1 202 ? 1.033 -11.771 6.961 1.00 88.12 202 PHE A N 1
ATOM 1683 C CA . PHE A 1 202 ? 2.092 -10.784 7.142 1.00 88.12 202 PHE A CA 1
ATOM 1684 C C . PHE A 1 202 ? 2.460 -10.563 8.611 1.00 88.12 202 PHE A C 1
ATOM 1686 O O . PHE A 1 202 ? 3.628 -10.301 8.912 1.00 88.12 202 PHE A O 1
ATOM 1693 N N . TYR A 1 203 ? 1.527 -10.750 9.539 1.00 86.00 203 TYR A N 1
ATOM 1694 C CA . TYR A 1 203 ? 1.776 -10.633 10.974 1.00 86.00 203 TYR A CA 1
ATOM 1695 C C . TYR A 1 203 ? 2.025 -11.973 11.686 1.00 86.00 203 TYR A C 1
ATOM 1697 O O . TYR A 1 203 ? 2.323 -11.956 12.874 1.00 86.00 203 TYR A O 1
ATOM 1705 N N . ASN A 1 204 ? 2.067 -13.101 10.956 1.00 80.88 204 ASN A N 1
ATOM 1706 C CA . ASN A 1 204 ? 2.215 -14.461 11.515 1.00 80.88 204 ASN A CA 1
ATOM 1707 C C . ASN A 1 204 ? 1.122 -14.803 12.543 1.00 80.88 204 ASN A C 1
ATOM 1709 O O . ASN A 1 204 ? 1.411 -15.415 13.569 1.00 80.88 204 ASN A O 1
ATOM 1713 N N . VAL A 1 205 ? -0.118 -14.406 12.273 1.00 69.50 205 VAL A N 1
ATOM 1714 C CA . VAL A 1 205 ? -1.276 -14.802 13.081 1.00 69.50 205 VAL A CA 1
ATOM 1715 C C . VAL A 1 205 ? -2.204 -15.611 12.184 1.00 69.50 205 VAL A C 1
ATOM 1717 O O . VAL A 1 205 ? -2.376 -15.269 11.015 1.00 69.50 205 VAL A O 1
ATOM 1720 N N . SER A 1 206 ? -2.727 -16.723 12.695 1.00 55.62 206 SER A N 1
ATOM 1721 C CA . SER A 1 206 ? -3.515 -17.682 11.917 1.00 55.62 206 SER A CA 1
ATOM 1722 C C . SER A 1 206 ? -4.933 -17.192 11.603 1.00 55.62 206 SER A C 1
ATOM 1724 O O . SER A 1 206 ? -5.485 -17.624 10.596 1.00 55.62 206 SER A O 1
ATOM 1726 N N . SER A 1 207 ? -5.497 -16.273 12.400 1.00 56.50 207 SER A N 1
ATOM 1727 C CA . SER A 1 207 ? -6.801 -15.629 12.160 1.00 56.50 207 SER A CA 1
ATOM 1728 C C . SER A 1 207 ? -7.086 -14.486 13.157 1.00 56.50 207 SER A C 1
ATOM 1730 O O . SER A 1 207 ? -6.372 -14.337 14.152 1.00 56.50 207 SER A O 1
ATOM 1732 N N . GLU A 1 208 ? -8.172 -13.723 12.959 1.00 56.25 208 GLU A N 1
ATOM 1733 C CA . GLU A 1 208 ? -8.688 -12.772 13.965 1.00 56.25 208 GLU A CA 1
ATOM 1734 C C . GLU A 1 208 ? -9.023 -13.467 15.302 1.00 56.25 208 GLU A C 1
ATOM 1736 O O . GLU A 1 208 ? -8.822 -12.911 16.386 1.00 56.25 208 GLU A O 1
ATOM 1741 N N . THR A 1 209 ? -9.472 -14.724 15.253 1.00 54.75 209 THR A N 1
ATOM 1742 C CA . THR A 1 209 ? -9.849 -15.489 16.454 1.00 54.75 209 THR A CA 1
ATOM 1743 C C . THR A 1 209 ? -8.669 -15.845 17.360 1.00 54.75 209 THR A C 1
ATOM 1745 O O . THR A 1 209 ? -8.870 -16.161 18.536 1.00 54.75 209 THR A O 1
ATOM 1748 N N . ASP A 1 210 ? -7.442 -15.683 16.861 1.00 55.75 210 ASP A N 1
ATOM 1749 C CA . ASP A 1 210 ? -6.198 -15.907 17.600 1.00 55.75 210 ASP A CA 1
ATOM 1750 C C . ASP A 1 210 ? -5.649 -14.627 18.251 1.00 55.75 210 ASP A C 1
ATOM 1752 O O . ASP A 1 210 ? -4.573 -14.637 18.855 1.00 55.75 210 ASP A O 1
ATOM 1756 N N . LEU A 1 211 ? -6.374 -13.506 18.157 1.00 56.00 211 LEU A N 1
ATOM 1757 C CA . LEU A 1 211 ? -5.928 -12.247 18.740 1.00 56.00 211 LEU A CA 1
ATOM 1758 C C . LEU A 1 211 ? -5.829 -12.327 20.275 1.00 56.00 211 LEU A C 1
ATOM 1760 O O . LEU A 1 211 ? -6.711 -12.915 20.927 1.00 56.00 211 LEU A O 1
ATOM 1764 N N . PRO A 1 212 ? -4.819 -11.661 20.876 1.00 49.50 212 PRO A N 1
ATOM 1765 C CA . PRO A 1 212 ? -4.724 -11.505 22.321 1.00 49.50 212 PRO A CA 1
ATOM 1766 C C . PRO A 1 212 ? -6.011 -10.884 22.896 1.00 49.50 212 PRO A C 1
ATOM 1768 O O . PRO A 1 212 ? -6.597 -10.002 22.258 1.00 49.50 212 PRO A O 1
ATOM 1771 N N . PRO A 1 213 ? -6.430 -11.241 24.127 1.00 50.38 213 PRO A N 1
ATOM 1772 C CA . PRO A 1 213 ? -7.664 -10.732 24.745 1.00 50.38 213 PRO A CA 1
ATOM 1773 C C . PRO A 1 213 ? -7.790 -9.199 24.746 1.00 50.38 213 PRO A C 1
ATOM 1775 O O . PRO A 1 213 ? -8.889 -8.657 24.658 1.00 50.38 213 PRO A O 1
ATOM 1778 N N . ARG A 1 214 ? -6.654 -8.489 24.777 1.00 53.69 214 ARG A N 1
ATOM 1779 C CA . ARG A 1 214 ? -6.580 -7.018 24.768 1.00 53.69 214 ARG A CA 1
ATOM 1780 C C . ARG A 1 214 ? -7.106 -6.374 23.479 1.00 53.69 214 ARG A C 1
ATOM 1782 O O . ARG A 1 214 ? -7.503 -5.218 23.519 1.00 53.69 214 ARG A O 1
ATOM 1789 N N . VAL A 1 215 ? -7.143 -7.106 22.365 1.00 52.62 215 VAL A N 1
ATOM 1790 C CA . VAL A 1 215 ? -7.669 -6.610 21.080 1.00 52.62 215 VAL A CA 1
ATOM 1791 C C . VAL A 1 215 ? -9.177 -6.871 20.962 1.00 52.62 215 VAL A C 1
ATOM 1793 O O . VAL A 1 215 ? -9.904 -6.054 20.404 1.00 52.62 215 VAL A O 1
ATOM 1796 N N . ARG A 1 216 ? -9.685 -7.952 21.577 1.00 51.56 216 ARG A N 1
ATOM 1797 C CA . ARG A 1 216 ? -11.111 -8.340 21.515 1.00 51.56 216 ARG A CA 1
ATOM 1798 C C . ARG A 1 216 ? -12.038 -7.344 22.219 1.00 51.56 216 ARG A C 1
ATOM 1800 O O . ARG A 1 216 ? -13.143 -7.089 21.750 1.00 51.56 216 ARG A O 1
ATOM 1807 N N . HIS A 1 217 ? -11.595 -6.747 23.328 1.00 46.41 217 HIS A N 1
ATOM 1808 C CA . HIS A 1 217 ? -12.433 -5.845 24.130 1.00 46.41 217 HIS A CA 1
ATOM 1809 C C . HIS A 1 217 ? -12.656 -4.451 23.517 1.00 46.41 217 HIS A C 1
ATOM 1811 O O . HIS A 1 217 ? -13.611 -3.778 23.906 1.00 46.41 217 HIS A O 1
ATOM 1817 N N . HIS A 1 218 ? -11.837 -4.024 22.551 1.00 50.03 218 HIS A N 1
ATOM 1818 C CA . HIS A 1 218 ? -12.019 -2.735 21.870 1.00 50.03 218 HIS A CA 1
ATOM 1819 C C . HIS A 1 218 ? -12.979 -2.805 20.677 1.00 50.03 218 HIS A C 1
ATOM 1821 O O . HIS A 1 218 ? -13.608 -1.800 20.355 1.00 50.03 218 HIS A O 1
ATOM 1827 N N . ASN A 1 219 ? -13.168 -3.984 20.078 1.00 47.16 219 ASN A N 1
ATOM 1828 C CA . ASN A 1 219 ? -14.058 -4.152 18.926 1.00 47.16 219 ASN A CA 1
ATOM 1829 C C . ASN A 1 219 ? -15.544 -4.262 19.319 1.00 47.16 219 ASN A C 1
ATOM 1831 O O . ASN A 1 219 ? -16.412 -3.908 18.530 1.00 47.16 219 ASN A O 1
ATOM 1835 N N . HIS A 1 220 ? -15.861 -4.680 20.551 1.00 46.50 220 HIS A N 1
ATOM 1836 C CA . HIS A 1 220 ? -17.252 -4.863 20.992 1.00 46.50 220 HIS A CA 1
ATOM 1837 C C . HIS A 1 220 ? -17.921 -3.625 21.614 1.00 46.50 220 HIS A C 1
ATOM 1839 O O . HIS A 1 220 ? -19.126 -3.653 21.847 1.00 46.50 220 HIS A O 1
ATOM 1845 N N . ARG A 1 221 ? -17.201 -2.526 21.881 1.00 43.25 221 ARG A N 1
ATOM 1846 C CA . ARG A 1 221 ? -17.782 -1.362 22.588 1.00 43.25 221 ARG A CA 1
ATOM 1847 C C . ARG A 1 221 ? -18.601 -0.391 21.723 1.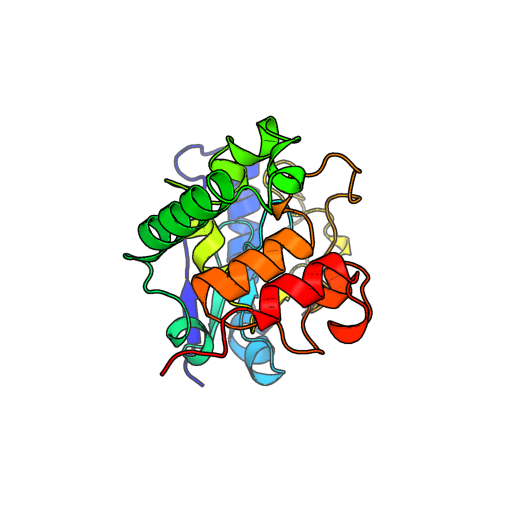00 43.25 221 ARG A C 1
ATOM 1849 O O . ARG A 1 221 ? -19.156 0.546 22.282 1.00 43.25 221 ARG A O 1
ATOM 1856 N N . HIS A 1 222 ? -18.733 -0.610 20.412 1.00 46.62 222 HIS A N 1
ATOM 1857 C CA . HIS A 1 222 ? -19.480 0.303 19.526 1.00 46.62 222 HIS A CA 1
ATOM 1858 C C . HIS A 1 222 ? -20.761 -0.269 18.900 1.00 46.62 222 HIS A C 1
ATOM 1860 O O . HIS A 1 222 ? -21.444 0.437 18.164 1.00 46.62 222 HIS A O 1
ATOM 1866 N N . HIS A 1 223 ? -21.165 -1.491 19.252 1.00 42.41 223 HIS A N 1
ATOM 1867 C CA . HIS A 1 223 ? -22.502 -2.001 18.935 1.00 42.41 223 HIS A CA 1
ATOM 1868 C C . HIS A 1 223 ? -23.411 -1.920 20.157 1.00 42.41 223 HIS A C 1
ATOM 1870 O O . HIS A 1 223 ? -23.738 -2.943 20.729 1.00 42.41 223 HIS A O 1
ATOM 1876 N N . HIS A 1 224 ? -23.778 -0.710 20.574 1.00 41.62 224 HIS A N 1
ATOM 1877 C CA . HIS A 1 224 ? -25.044 -0.425 21.259 1.00 41.62 224 HIS A CA 1
ATOM 1878 C C . HIS A 1 224 ? -25.182 1.090 21.399 1.00 41.62 224 HIS A C 1
ATOM 1880 O O . HIS A 1 224 ? -24.605 1.682 22.301 1.00 41.62 224 HIS A O 1
ATOM 1886 N N . HIS A 1 225 ? -25.894 1.698 20.452 1.00 38.72 225 HIS A N 1
ATOM 1887 C CA . HIS A 1 225 ? -26.846 2.794 20.645 1.00 38.72 225 HIS A CA 1
ATOM 1888 C C . HIS A 1 225 ? -27.325 3.233 19.261 1.00 38.72 225 HIS A C 1
ATOM 1890 O O . HIS A 1 225 ? -26.656 4.016 18.597 1.00 38.72 225 HIS A O 1
ATOM 1896 N N . HIS A 1 226 ? -28.431 2.643 18.811 1.00 36.41 226 HIS A N 1
ATOM 1897 C CA . HIS A 1 226 ? -29.617 3.324 18.287 1.00 36.41 226 HIS A CA 1
ATOM 1898 C C . HIS A 1 226 ? -30.720 2.291 18.065 1.00 36.41 226 HIS A C 1
ATOM 1900 O O . HIS A 1 226 ? -30.400 1.195 17.555 1.00 36.41 226 HIS A O 1
#

Sequence (226 aa):
MDTLLYFHNKGSFTDTETNRRLRKHVTKGIFTRHCLKQSLAVGYNLCTAKFTGHPFAHCVGNMFVASCNYVRRLIPPKDFEFVKQQVHQQMLADESLKWFNDTHYGMRRESWVGLVRYAKEHWIGSHPNLRPVNVVPATLGPLSYMWVPDRYDWKPVLRGKIHKSLRAQSRAPPFFQLEGRLYLYNQLYHELPPDDSWVWEFYNVSSETDLPPRVRHHNHRHHHHH

pLDDT: mean 83.67, std 15.19, range [36.41, 98.19]